Protein 2DC3 (pdb70)

Solvent-accessible surface area: 18473 Å² total; per-residue (Å²): 178,150,17,57,97,77,21,50,115,34,0,47,64,22,5,28,121,7,10,0,46,4,3,91,17,2,10,52,4,2,14,72,10,1,63,90,72,71,64,2,14,105,60,30,82,127,2,100,155,30,146,69,55,121,91,2,74,188,3,87,41,0,40,66,41,0,4,112,25,0,26,34,16,5,46,1,4,86,34,18,115,55,93,119,84,4,48,54,18,5,28,129,35,0,56,40,34,3,102,152,76,131,16,34,6,46,20,29,96,35,22,6,13,6,17,32,84,14,0,32,106,114,33,72,117,94,29,63,80,106,16,81,124,0,5,50,36,6,67,37,31,19,53,66,51,1,20,60,4,0,156,129,44,50,62,116,84,102,150,100,62,57,83,69,109,127,69,143,164,96,114,167,192,44,40,151,122,106,68,51,126,118,91,140,35,83,100,17,17,99,79,28,50,123,32,0,49,72,6,5,38,136,2,9,4,57,4,2,86,15,1,7,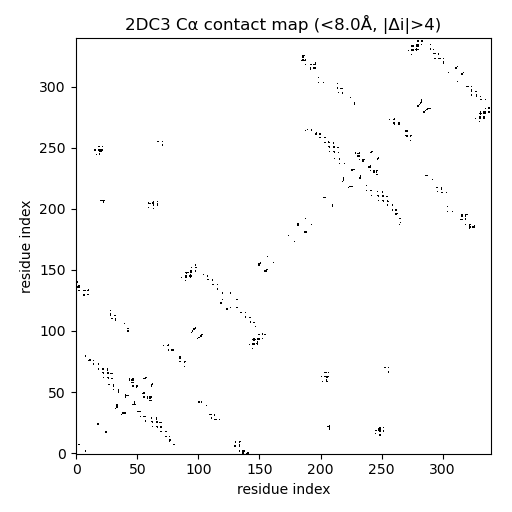51,0,1,24,74,10,2,76,90,71,72,60,3,13,102,54,32,70,116,0,108,127,22,138,66,55,117,85,3,71,189,6,47,40,0,32,64,41,0,5,109,22,0,24,30,20,6,40,0,2,79,34,20,110,55,65,117,85,4,38,60,19,4,29,132,31,0,65,38,35,2,91,157,73,122,15,82,23,67,28,27,103,38,23,5,12,7,10,35,85,7,0,42,104,85,12,85,118,83,32,76,94,123,15,93,109,0,3,38,7,7,70,35,9,12,60,34,43,0,42,56,3,4,169,122,45,66,129

Radius of gyration: 22.04 Å; Cα contacts (8 Å, |Δi|>4): 348; chains: 2; bounding box: 40×70×68 Å

Organism: Homo sapiens (NCBI:txid9606)

InterPro domains:
  IPR000971 Globin [PF00042] (44-160)
  IPR000971 Globin [PS01033] (18-167)
  IPR009050 Globin-like superfamily [SSF46458] (19-170)
  IPR012292 Globin/Protoglobin [G3DSA:1.10.490.10] (1-171)
  IPR013314 Globin, lamprey/hagfish type [PR01906] (26-39)
  IPR013314 Globin, lamprey/hagfish type [PR01906] (48-64)
  IPR013314 Globin, lamprey/hagfish type [PR01906] (72-87)
  IPR013314 Globin, lamprey/hagfish type [PR01906] (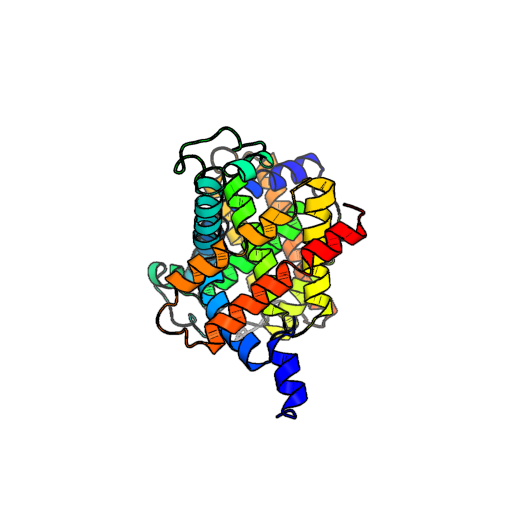88-106)
  IPR013314 Globin, lamprey/hagfish type [PR01906] (109-127)
  IPR013314 Globin, lamprey/hagfish type [PTHR46783] (1-190)

Foldseek 3Di:
DADDPVLLVLCLVLLVVCCVVQQVLLLVLQLVLCQVPLVQCVLPVQCNPDNDSVVSSVGPSSSVVSNVVSVLVNQLSVCSVPVVSNLVSLLVVLLCCCPVRVDDLVSLLSSLVSSLVSSCVVCVVPCDPSNSVSSVVVSVSSSVSSVVSNVVVPNDADVVGPPDDDDPDDDD/DDDPVVVVVQLVDLADDPVLLVLCLVLLVVLLVVQQVNLLVLQLVLCQVPLVQLVLQVQPNPDNDSVVLSPDPSSRVVSNVVSVLVNQLSVCSVPVVSNLVSLLVVLLCCVPVSVDDLVSLLSSLVSSLVSSCVVDVPSCPPSNNSSSVSVSVSSSVSNVVSNVVVPD

GO terms:
  GO:0070025 carbon monoxide binding (F, IDA)
  GO:0004784 superoxide dismutase activity (F, IDA)
  GO:0098809 nitrite reductase activity (F, IDA)
  GO:0005634 nucleus (C, IDA)
  GO:0005737 cytoplasm (C, IDA)
  GO:0019430 removal of superoxide radicals (P, IDA)
  GO:0046210 nitric oxide catabolic process (P, IDA)
  GO:0141118 nitric oxide dioxygenase activity, heme protein as donor (F, IDA)
  GO:0019825 oxygen binding (F, IDA)
  GO:0141118 nitric oxide dioxygenase activity, heme protein as donor (F, EXP)
  GO:0005829 cytosol (C, TAS)
  GO:0046209 nitric oxide metabolic process (P, TAS)
  GO:0005515 protein binding (F, IPI)
  GO:0005829 cytosol (C, IDA)
  GO:0016607 nuclear speck (C, IDA)

B-factor: mean 16.37, std 8.45, range [5.62, 68.35]

Structure (mmCIF, N/CA/C/O backbone):
data_2DC3
#
_entry.id   2DC3
#
_cell.length_a   78.53
_cell.length_b   52.76
_cell.length_c   83.44
_cell.angle_alpha   90.00
_cell.angle_beta   87.75
_cell.angle_gamma   90.00
#
_symmetry.space_group_name_H-M   'C 1 2 1'
#
loop_
_entity.id
_entity.type
_entity.pdbx_description
1 polymer Cytoglobin
2 non-polymer 'PROTOPORPHYRIN IX CONTAINING FE'
3 non-polymer 'ACETIC ACID'
4 water water
#
loop_
_atom_site.group_PDB
_atom_site.id
_atom_site.type_symbol
_atom_site.label_atom_id
_atom_site.label_alt_id
_atom_site.label_comp_id
_atom_site.label_asym_id
_atom_site.label_entity_id
_atom_site.label_seq_id
_atom_site.pdbx_PDB_ins_code
_atom_site.Cartn_x
_atom_site.Cartn_y
_atom_site.Cartn_z
_atom_site.occupancy
_atom_site.B_iso_or_equiv
_atom_site.auth_seq_id
_atom_site.auth_comp_id
_atom_site.auth_asym_id
_atom_site.auth_atom_id
_atom_site.pdbx_PDB_model_num
ATOM 1 N N . GLU A 1 20 ? 6.060 0.880 44.106 1.00 26.01 17 GLU A N 1
ATOM 2 C CA . GLU A 1 20 ? 5.964 2.168 44.867 1.00 23.18 17 GLU A CA 1
ATOM 3 C C . GLU A 1 20 ? 5.932 3.424 43.957 1.00 20.86 17 GLU A C 1
ATOM 4 O O . GLU A 1 20 ? 6.672 3.593 42.988 1.00 20.36 17 GLU A O 1
ATOM 10 N N . GLU A 1 21 ? 5.037 4.312 44.304 1.00 17.00 18 GLU A N 1
ATOM 11 C CA . GLU A 1 21 ? 4.738 5.469 43.488 1.00 16.94 18 GLU A CA 1
ATOM 12 C C . GLU A 1 21 ? 5.686 6.593 43.880 1.00 13.67 18 GLU A C 1
ATOM 13 O O . GLU A 1 21 ? 5.949 6.769 45.057 1.00 12.09 18 GLU A O 1
ATOM 19 N N . LEU A 1 22 ? 6.178 7.360 42.898 1.00 11.73 19 LEU A N 1
ATOM 20 C CA . LEU A 1 22 ? 6.994 8.552 43.164 1.00 12.10 19 LEU A CA 1
ATOM 21 C C . LEU A 1 22 ? 6.146 9.690 43.668 1.00 10.50 19 LEU A C 1
ATOM 22 O O . LEU A 1 22 ? 5.109 9.992 43.093 1.00 11.96 19 LEU A O 1
ATOM 27 N N . SER A 1 23 ? 6.592 10.356 44.733 1.00 10.44 20 SER A N 1
ATOM 28 C CA . SER A 1 23 ? 5.978 11.611 45.104 1.00 10.61 20 SER A CA 1
ATOM 29 C C . SER A 1 23 ? 6.358 12.715 44.111 1.00 10.51 20 SER A C 1
ATOM 30 O O . SER A 1 23 ? 7.221 12.524 43.280 1.00 10.26 20 SER A O 1
ATOM 33 N N . GLU A 1 24 ? 5.697 13.853 44.189 1.00 11.25 21 GLU A N 1
ATOM 34 C CA . GLU A 1 24 ? 6.026 14.945 43.289 1.00 12.04 21 GLU A CA 1
ATOM 35 C C . GLU A 1 24 ? 7.493 15.318 43.426 1.00 11.65 21 GLU A C 1
ATOM 36 O O . GLU A 1 24 ? 8.169 15.554 42.406 1.00 11.04 21 GLU A O 1
ATOM 42 N N . ALA A 1 25 ? 7.989 15.441 44.668 1.00 11.40 22 ALA A N 1
ATOM 43 C CA . ALA A 1 25 ? 9.409 15.823 44.906 1.00 11.73 22 ALA A CA 1
ATOM 44 C C . ALA A 1 25 ? 10.360 14.797 44.289 1.00 11.08 22 ALA A C 1
ATOM 45 O O . ALA A 1 25 ? 11.375 15.152 43.665 1.00 11.98 22 ALA A O 1
ATOM 47 N N . GLU A 1 26 ? 10.011 13.527 44.438 1.00 10.08 23 GLU A N 1
ATOM 48 C CA . GLU A 1 26 ? 10.807 12.433 43.830 1.00 10.31 23 GLU A CA 1
ATOM 49 C C . GLU A 1 26 ? 10.805 12.514 42.310 1.00 10.01 23 GLU A C 1
ATOM 50 O O . GLU A 1 26 ? 11.868 12.351 41.661 1.00 10.25 23 GLU A O 1
ATOM 56 N N . ARG A 1 27 ? 9.632 12.762 41.739 1.00 10.21 24 ARG A N 1
ATOM 57 C CA . ARG A 1 27 ? 9.508 12.893 40.297 1.00 11.24 24 ARG A CA 1
ATOM 58 C C . ARG A 1 27 ? 10.349 14.022 39.794 1.00 10.37 24 ARG A C 1
ATOM 59 O O . ARG A 1 27 ? 11.079 13.905 38.788 1.00 10.14 24 ARG A O 1
ATOM 67 N N . LYS A 1 28 ? 10.276 15.146 40.486 1.00 10.88 25 LYS A N 1
ATOM 68 C CA . LYS A 1 28 ? 10.996 16.336 39.980 1.00 12.05 25 LYS A CA 1
ATOM 69 C C . LYS A 1 28 ? 12.516 16.137 40.102 1.00 11.26 25 LYS A C 1
ATOM 70 O O . LYS A 1 28 ? 13.287 16.617 39.256 1.00 11.09 25 LYS A O 1
ATOM 76 N N . ALA A 1 29 ? 12.955 15.420 41.131 1.00 9.91 26 ALA A N 1
ATOM 77 C CA . ALA A 1 29 ? 14.381 15.108 41.299 1.00 10.87 26 ALA A CA 1
ATOM 78 C C . ALA A 1 29 ? 14.912 14.231 40.161 1.00 10.27 26 ALA A C 1
ATOM 79 O O . ALA A 1 29 ? 15.967 14.507 39.539 1.00 10.90 26 ALA A O 1
ATOM 81 N N . VAL A 1 30 ? 14.167 13.155 39.881 1.00 9.74 27 VAL A N 1
ATOM 82 C CA . VAL A 1 30 ? 14.490 12.299 38.777 1.00 9.74 27 VAL A CA 1
ATOM 83 C C . VAL A 1 30 ? 14.485 13.039 37.454 1.00 9.23 27 VAL A C 1
ATOM 84 O O . VAL A 1 30 ? 15.402 12.846 36.622 1.00 9.58 27 VAL A O 1
ATOM 88 N N . GLN A 1 31 ? 13.439 13.835 37.221 1.00 9.36 28 GLN A N 1
ATOM 89 C CA . GLN A 1 31 ? 13.343 14.577 35.974 1.00 9.78 28 GLN A CA 1
ATOM 90 C C . GLN A 1 31 ? 14.524 15.491 35.753 1.00 10.07 28 GLN A C 1
ATOM 91 O O . GLN A 1 31 ? 15.072 15.563 34.652 1.00 10.91 28 GLN A O 1
ATOM 97 N N . ALA A 1 32 ? 14.942 16.186 36.792 1.00 10.83 29 ALA A N 1
ATOM 98 C CA . ALA A 1 32 ? 16.093 17.089 36.671 1.00 10.88 29 ALA A CA 1
ATOM 99 C C . ALA A 1 32 ? 17.429 16.395 36.425 1.00 10.82 29 ALA A C 1
ATOM 100 O O . ALA A 1 32 ? 18.233 16.840 35.594 1.00 11.31 29 ALA A O 1
ATOM 102 N N A MET A 1 33 ? 17.652 15.312 37.172 0.50 10.82 30 MET A N 1
ATOM 103 N N B MET A 1 33 ? 17.673 15.295 37.125 0.50 10.16 30 MET A N 1
ATOM 104 C CA A MET A 1 33 ? 18.858 14.500 37.089 0.50 10.94 30 MET A CA 1
ATOM 105 C CA B MET A 1 33 ? 18.930 14.587 36.979 0.50 10.17 30 MET A CA 1
ATOM 106 C C A MET A 1 33 ? 18.916 13.845 35.708 0.50 9.92 30 MET A C 1
ATOM 107 C C B MET A 1 33 ? 18.936 13.837 35.658 0.50 9.58 30 MET A C 1
ATOM 108 O O A MET A 1 33 ? 19.940 13.893 35.030 0.50 10.12 30 MET A O 1
ATOM 109 O O B MET A 1 33 ? 19.953 13.802 34.966 0.50 10.01 30 MET A O 1
ATOM 118 N N . TRP A 1 34 ? 17.793 13.253 35.306 1.00 9.48 31 TRP A N 1
ATOM 119 C CA . TRP A 1 34 ? 17.678 12.617 34.009 1.00 9.07 31 TRP A CA 1
ATOM 120 C C . TRP A 1 34 ? 17.981 13.614 32.885 1.00 9.77 31 TRP A C 1
ATOM 121 O O . TRP A 1 34 ? 18.714 13.295 31.917 1.00 10.19 31 TRP A O 1
ATOM 132 N N . ALA A 1 35 ? 17.436 14.820 32.973 1.00 9.67 32 ALA A N 1
ATOM 133 C CA . ALA A 1 35 ? 17.686 15.806 31.906 1.00 10.87 32 ALA A CA 1
ATOM 134 C C . ALA A 1 35 ? 19.199 16.075 31.703 1.00 10.83 32 ALA A C 1
ATOM 135 O O . ALA A 1 35 ? 19.655 16.291 30.573 1.00 11.50 32 ALA A O 1
ATOM 137 N N . ARG A 1 36 ? 19.975 16.046 32.785 1.00 11.71 33 ARG A N 1
ATOM 138 C CA . ARG A 1 36 ? 21.411 16.234 32.704 1.00 12.68 33 ARG A CA 1
ATOM 139 C C . ARG A 1 36 ? 22.082 15.103 31.965 1.00 12.25 33 ARG A C 1
ATOM 140 O O . ARG A 1 36 ? 23.073 15.329 31.243 1.00 13.71 33 ARG A O 1
ATOM 148 N N . LEU A 1 37 ? 21.547 13.887 32.111 1.00 10.60 34 LEU A N 1
ATOM 149 C CA . LEU A 1 37 ? 22.064 12.699 31.394 1.00 10.97 34 LEU A CA 1
ATOM 150 C C . LEU A 1 37 ? 21.694 12.759 29.921 1.00 10.44 34 LEU A C 1
ATOM 151 O O . LEU A 1 37 ? 22.518 12.470 29.040 1.00 10.09 34 LEU A O 1
ATOM 156 N N . TYR A 1 38 ? 20.444 13.135 29.674 1.00 9.86 35 TYR A N 1
ATOM 157 C CA . TYR A 1 38 ? 19.940 13.181 28.329 1.00 9.49 35 TYR A CA 1
ATOM 158 C C . TYR A 1 38 ? 20.667 14.248 27.477 1.00 9.77 35 TYR A C 1
ATOM 159 O O . TYR A 1 38 ? 20.702 14.119 26.244 1.00 10.24 35 TYR A O 1
ATOM 168 N N . ALA A 1 39 ? 21.236 15.283 28.111 1.00 10.25 36 ALA A N 1
ATOM 169 C CA . ALA A 1 39 ? 22.025 16.285 27.394 1.00 10.76 36 ALA A CA 1
ATOM 170 C C . ALA A 1 39 ? 23.273 15.649 26.804 1.00 12.09 36 ALA A C 1
ATOM 171 O O . ALA A 1 39 ? 23.949 16.237 25.945 1.00 13.04 36 ALA A O 1
ATOM 173 N N . ASN A 1 40 ? 23.642 14.461 27.288 1.00 11.30 37 ASN A N 1
ATOM 174 C CA . ASN A 1 40 ? 24.688 13.684 26.657 1.00 11.48 37 ASN A CA 1
ATOM 175 C C . ASN A 1 40 ? 24.129 12.316 26.302 1.00 9.99 37 ASN A C 1
ATOM 176 O O . ASN A 1 40 ? 24.677 11.288 26.719 1.00 9.55 37 ASN A O 1
ATOM 181 N N . CYS A 1 41 ? 22.999 12.327 25.596 1.00 9.63 38 CYS A N 1
ATOM 182 C CA . CYS A 1 41 ? 22.147 11.157 25.442 1.00 9.86 38 CYS A CA 1
ATOM 183 C C . CYS A 1 41 ? 22.934 9.953 24.948 1.00 10.10 38 CYS A C 1
ATOM 184 O O . CYS A 1 41 ? 22.789 8.862 25.501 1.00 11.04 38 CYS A O 1
ATOM 187 N N . GLU A 1 42 ? 23.761 10.117 23.922 1.00 11.02 39 GLU A N 1
ATOM 188 C CA . GLU A 1 42 ? 24.492 8.956 23.393 1.00 12.02 39 GLU A CA 1
ATOM 189 C C . GLU A 1 42 ? 25.665 8.503 24.287 1.00 10.55 39 GLU A C 1
ATOM 190 O O . GLU A 1 42 ? 25.820 7.287 24.527 1.00 10.12 39 GLU A O 1
ATOM 196 N N . ASP A 1 43 ? 26.472 9.431 24.812 1.00 11.08 40 ASP A N 1
ATOM 197 C CA . ASP A 1 43 ? 27.600 9.022 25.643 1.00 11.39 40 ASP A CA 1
ATOM 198 C C . ASP A 1 43 ? 27.081 8.229 26.843 1.00 10.70 40 ASP A C 1
ATOM 199 O O . ASP A 1 43 ? 27.684 7.224 27.228 1.00 12.34 40 ASP A O 1
ATOM 204 N N . VAL A 1 44 ? 25.963 8.679 27.403 1.00 9.74 41 VAL A N 1
ATOM 205 C CA . VAL A 1 44 ? 25.366 8.016 28.588 1.00 8.94 41 VAL A CA 1
ATOM 206 C C . VAL A 1 44 ? 24.743 6.690 28.211 1.00 8.10 41 VAL A C 1
ATOM 207 O O . VAL A 1 44 ? 24.984 5.659 28.837 1.00 8.71 41 VAL A O 1
ATOM 211 N N . GLY A 1 45 ? 23.955 6.673 27.158 1.00 6.70 42 GLY A N 1
ATOM 212 C CA . GLY A 1 45 ? 23.342 5.397 26.729 1.00 6.91 42 GLY A CA 1
ATOM 213 C C . GLY A 1 45 ? 24.380 4.344 26.354 1.00 6.07 42 GLY A C 1
ATOM 214 O O . GLY A 1 45 ? 24.233 3.171 26.682 1.00 7.35 42 GLY A O 1
ATOM 215 N N . VAL A 1 46 ? 25.436 4.765 25.672 1.00 6.37 43 VAL A N 1
ATOM 216 C CA . VAL A 1 46 ? 26.501 3.847 25.299 1.00 7.65 43 VAL A CA 1
ATOM 217 C C . VAL A 1 46 ? 27.248 3.328 26.536 1.00 7.49 43 VAL A C 1
ATOM 218 O O . VAL A 1 46 ? 27.499 2.146 26.682 1.00 6.86 43 VAL A O 1
ATOM 222 N N . ALA A 1 47 ? 27.518 4.202 27.484 1.00 8.00 44 ALA A N 1
ATOM 223 C CA . ALA A 1 47 ? 28.182 3.782 28.722 1.00 9.11 44 ALA A CA 1
ATOM 224 C C . ALA A 1 47 ? 27.337 2.751 29.440 1.00 9.31 44 ALA A C 1
ATOM 225 O O . ALA A 1 47 ? 27.887 1.757 29.941 1.00 9.50 44 ALA A O 1
ATOM 227 N N . ILE A 1 48 ? 26.023 2.983 29.457 1.00 7.60 45 ILE A N 1
ATOM 228 C CA . ILE A 1 48 ? 25.114 2.053 30.105 1.00 8.06 45 ILE A CA 1
ATOM 229 C C . ILE A 1 48 ? 25.162 0.677 29.427 1.00 7.03 45 ILE A C 1
ATOM 230 O O . ILE A 1 48 ? 25.342 -0.358 30.083 1.00 6.39 45 ILE A O 1
ATOM 235 N N . LEU A 1 49 ? 24.971 0.679 28.130 1.00 7.12 46 LEU A N 1
ATOM 236 C CA . LEU A 1 49 ? 24.926 -0.570 27.396 1.00 6.43 46 LEU A CA 1
ATOM 237 C C . LEU A 1 49 ? 26.222 -1.328 27.424 1.00 6.22 46 LEU A C 1
ATOM 238 O O . LEU A 1 49 ? 26.209 -2.553 27.546 1.00 7.17 46 LEU A O 1
ATOM 243 N N . VAL A 1 50 ? 27.337 -0.639 27.217 1.00 7.14 47 VAL A N 1
ATOM 244 C CA . VAL A 1 50 ? 28.642 -1.302 27.284 1.00 8.03 47 VAL A CA 1
ATOM 245 C C . VAL A 1 50 ? 28.838 -1.964 28.654 1.00 7.93 47 VAL A C 1
ATOM 246 O O . VAL A 1 50 ? 29.239 -3.124 28.740 1.00 8.14 47 VAL A O 1
ATOM 250 N N . ARG A 1 51 ? 28.524 -1.257 29.733 1.00 7.92 48 ARG A N 1
ATOM 251 C CA . ARG A 1 51 ? 28.665 -1.843 31.065 1.00 9.20 48 ARG A CA 1
ATOM 252 C C . ARG A 1 51 ? 27.791 -3.097 31.223 1.00 8.27 48 ARG A C 1
ATOM 253 O O . ARG A 1 51 ? 28.207 -4.167 31.686 1.00 8.25 48 ARG A O 1
ATOM 261 N N . PHE A 1 52 ? 26.588 -2.994 30.706 1.00 7.26 49 PHE A N 1
ATOM 262 C CA . PHE A 1 52 ? 25.635 -4.093 30.749 1.00 7.20 49 PHE A CA 1
ATOM 263 C C . PHE A 1 52 ? 26.164 -5.319 29.974 1.00 7.17 49 PHE A C 1
ATOM 264 O O . PHE A 1 52 ? 26.202 -6.436 30.511 1.00 8.70 49 PHE A O 1
ATOM 272 N N . PHE A 1 53 ? 26.594 -5.113 28.749 1.00 6.91 50 PHE A N 1
ATOM 273 C CA . PHE A 1 53 ? 27.074 -6.235 27.912 1.00 7.50 50 PHE A CA 1
ATOM 274 C C . PHE A 1 53 ? 28.387 -6.814 28.411 1.00 8.34 50 PHE A C 1
ATOM 275 O O . PHE A 1 53 ? 28.605 -8.000 28.259 1.00 9.66 50 PHE A O 1
ATOM 283 N N . VAL A 1 54 ? 29.280 -5.980 28.934 1.00 8.13 51 VAL A N 1
ATOM 284 C CA . VAL A 1 54 ? 30.547 -6.483 29.452 1.00 9.19 51 VAL A CA 1
ATOM 285 C C . VAL A 1 54 ? 30.254 -7.391 30.639 1.00 9.94 51 VAL A C 1
ATOM 286 O O . VAL A 1 54 ? 30.856 -8.460 30.778 1.00 11.07 51 VAL A O 1
ATOM 290 N N . ASN A 1 55 ? 29.339 -6.957 31.497 1.00 9.00 52 ASN A N 1
ATOM 291 C CA . ASN A 1 55 ? 29.028 -7.726 32.701 1.00 10.15 52 ASN A CA 1
ATOM 292 C C . ASN A 1 55 ? 28.118 -8.954 32.463 1.00 9.69 52 ASN A C 1
ATOM 293 O O . ASN A 1 55 ? 28.224 -9.957 33.195 1.00 10.78 52 ASN A O 1
ATOM 298 N N . PHE A 1 56 ? 27.282 -8.881 31.425 1.00 9.61 53 PHE A N 1
ATOM 299 C CA . PHE A 1 56 ? 26.318 -9.904 31.063 1.00 9.09 53 PHE A CA 1
ATOM 300 C C . PHE A 1 56 ? 26.394 -10.182 29.565 1.00 8.46 53 PHE A C 1
ATOM 301 O O . PHE A 1 56 ? 25.516 -9.832 28.796 1.00 9.05 53 PHE A O 1
ATOM 309 N N . PRO A 1 57 ? 27.474 -10.836 29.145 1.00 9.03 54 PRO A N 1
ATOM 310 C CA . PRO A 1 57 ? 27.663 -11.108 27.732 1.00 9.02 54 PRO A CA 1
ATOM 311 C C . PRO A 1 57 ? 26.515 -11.871 27.108 1.00 8.23 54 PRO A C 1
ATOM 312 O O . PRO A 1 57 ? 26.272 -11.681 25.938 1.00 8.43 54 PRO A O 1
ATOM 316 N N . SER A 1 58 ? 25.781 -12.702 27.891 1.00 7.66 55 SER A N 1
ATOM 317 C CA . SER A 1 58 ? 24.629 -13.436 27.344 1.00 8.11 55 SER A CA 1
ATOM 318 C C . SER A 1 58 ? 23.573 -12.514 26.753 1.00 7.39 55 SER A C 1
ATOM 319 O O . SER A 1 58 ? 22.792 -12.923 25.884 1.00 7.94 55 SER A O 1
ATOM 322 N N . ALA A 1 59 ? 23.526 -11.274 27.235 1.00 7.02 56 ALA A N 1
ATOM 323 C CA . ALA A 1 59 ? 22.568 -10.308 26.736 1.00 7.02 56 ALA A CA 1
ATOM 324 C C . ALA A 1 59 ? 22.845 -9.904 25.260 1.00 7.06 56 ALA A C 1
ATOM 325 O O . ALA A 1 59 ? 21.944 -9.408 24.582 1.00 8.51 56 ALA A O 1
ATOM 327 N N . LYS A 1 60 ? 24.082 -10.131 24.781 1.00 7.08 57 LYS A N 1
ATOM 328 C CA . LYS A 1 60 ? 24.450 -9.785 23.407 1.00 7.69 57 LYS A CA 1
ATOM 329 C C . LYS A 1 60 ? 23.793 -10.692 22.389 1.00 7.53 57 LYS A C 1
ATOM 330 O O . LYS A 1 60 ? 23.817 -10.384 21.207 1.00 8.86 57 LYS A O 1
ATOM 336 N N . GLN A 1 61 ? 23.210 -11.819 22.836 1.00 7.31 58 GLN A N 1
ATOM 337 C CA . GLN A 1 61 ? 22.624 -12.833 21.945 1.00 7.35 58 GLN A CA 1
ATOM 338 C C . GLN A 1 61 ? 21.632 -12.255 20.969 1.00 7.20 58 GLN A C 1
ATOM 339 O O . GLN A 1 61 ? 21.465 -12.774 19.891 1.00 8.44 58 GLN A O 1
ATOM 345 N N . TYR A 1 62 ? 21.001 -11.156 21.343 1.00 7.58 59 TYR A N 1
ATOM 346 C CA . TYR A 1 62 ? 19.898 -10.537 20.595 1.00 6.89 59 TYR A CA 1
ATOM 347 C C . TYR A 1 62 ? 20.372 -9.631 19.492 1.00 8.49 59 TYR A C 1
ATOM 348 O O . TYR A 1 62 ? 19.559 -9.171 18.703 1.00 9.78 59 TYR A O 1
ATOM 357 N N . PHE A 1 63 ? 21.672 -9.327 19.478 1.00 8.82 60 PHE A N 1
ATOM 358 C CA . PHE A 1 63 ? 22.233 -8.303 18.610 1.00 8.45 60 PHE A CA 1
ATOM 359 C C . PHE A 1 63 ? 23.265 -8.915 17.666 1.00 9.14 60 PHE A C 1
ATOM 360 O O . PH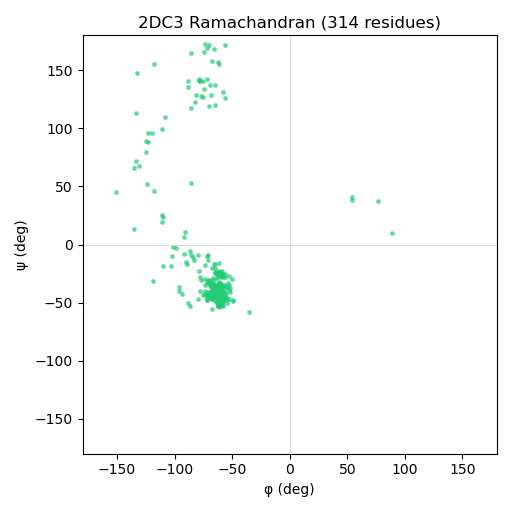E A 1 63 ? 24.435 -9.088 17.999 1.00 8.71 60 PHE A O 1
ATOM 368 N N . SER A 1 64 ? 22.784 -9.231 16.478 1.00 10.02 61 SER A N 1
ATOM 369 C CA . SER A 1 64 ? 23.551 -10.024 15.510 1.00 11.73 61 SER A CA 1
ATOM 370 C C . SER A 1 64 ? 24.862 -9.397 15.122 1.00 11.47 61 SER A C 1
ATOM 371 O O . SER A 1 64 ? 25.814 -10.121 14.705 1.00 13.26 61 SER A O 1
ATOM 374 N N . GLN A 1 65 ? 24.946 -8.072 15.209 1.00 10.74 62 GLN A N 1
ATOM 375 C CA . GLN A 1 65 ? 26.150 -7.377 14.728 1.00 11.47 62 GLN A CA 1
ATOM 376 C C . GLN A 1 65 ? 27.228 -7.157 15.788 1.00 10.88 62 GLN A C 1
ATOM 377 O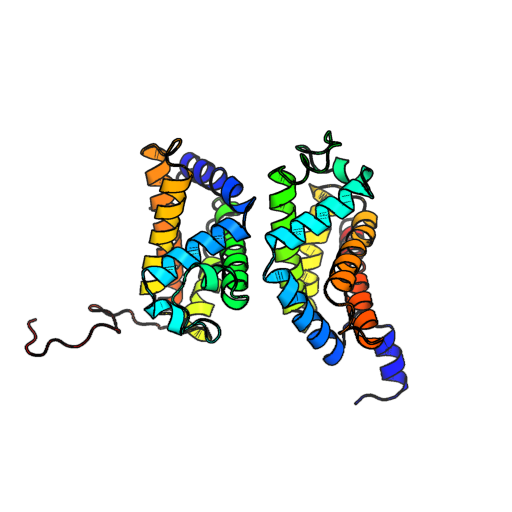 O . GLN A 1 65 ? 28.341 -6.740 15.439 1.00 11.25 62 GLN A O 1
ATOM 383 N N . PHE A 1 66 ? 26.949 -7.444 17.061 1.00 10.83 63 PHE A N 1
ATOM 384 C CA . PHE A 1 66 ? 27.995 -7.403 18.085 1.00 10.44 63 PHE A CA 1
ATOM 385 C C . PHE A 1 66 ? 28.037 -8.564 19.059 1.00 10.96 63 PHE A C 1
ATOM 386 O O . PHE A 1 66 ? 28.737 -8.504 20.054 1.00 11.46 63 PHE A O 1
ATOM 394 N N . LYS A 1 67 ? 27.319 -9.638 18.746 1.00 10.59 64 LYS A N 1
ATOM 395 C CA . LYS A 1 67 ? 27.228 -10.770 19.678 1.00 12.22 64 LYS A CA 1
ATOM 396 C C . LYS A 1 67 ? 28.559 -11.453 19.992 1.00 13.65 64 LYS A C 1
ATOM 397 O O . LYS A 1 67 ? 28.634 -12.208 20.982 1.00 14.74 64 LYS A O 1
ATOM 403 N N . HIS A 1 68 ? 29.598 -11.194 19.181 1.00 13.96 65 HIS A N 1
ATOM 404 C CA . HIS A 1 68 ? 30.909 -11.800 19.413 1.00 15.47 65 HIS A CA 1
ATOM 405 C C . HIS A 1 68 ? 31.916 -10.873 20.051 1.00 16.90 65 HIS A C 1
ATOM 406 O O . HIS A 1 68 ? 33.035 -11.305 20.398 1.00 17.90 65 HIS A O 1
ATOM 413 N N . MET A 1 69 ? 31.563 -9.602 20.124 1.00 15.82 66 MET A N 1
ATOM 414 C CA . MET A 1 69 ? 32.463 -8.578 20.721 1.00 17.89 66 MET A CA 1
ATOM 415 C C . MET A 1 69 ? 32.727 -8.781 22.196 1.00 19.02 66 MET A C 1
ATOM 416 O O . MET A 1 69 ? 31.812 -9.058 22.967 1.00 20.79 66 MET A O 1
ATOM 421 N N . GLU A 1 70 ? 33.980 -8.616 22.605 1.00 19.97 67 GLU A N 1
ATOM 422 C CA . GLU A 1 70 ? 34.338 -8.740 24.003 1.00 20.75 67 GLU A CA 1
ATOM 423 C C . GLU A 1 70 ? 34.925 -7.455 24.563 1.00 18.72 67 GLU A C 1
ATOM 424 O O . GLU A 1 70 ? 34.734 -7.136 25.733 1.00 17.84 67 GLU A O 1
ATOM 430 N N . ASP A 1 71 ? 35.616 -6.698 23.710 1.00 16.86 68 ASP A N 1
ATOM 431 C CA . ASP A 1 71 ? 36.340 -5.506 24.129 1.00 16.09 68 ASP A CA 1
ATOM 432 C C . ASP A 1 71 ? 35.359 -4.347 24.218 1.00 14.43 68 ASP A C 1
ATOM 433 O O . ASP A 1 71 ? 34.725 -4.043 23.230 1.00 14.23 68 ASP A O 1
ATOM 438 N N . PRO A 1 72 ? 35.251 -3.705 25.376 1.00 14.63 69 PRO A N 1
ATOM 439 C CA . PRO A 1 72 ? 34.414 -2.551 25.485 1.00 12.89 69 PRO A CA 1
ATOM 440 C C . PRO A 1 72 ? 34.744 -1.409 24.559 1.00 11.93 69 PRO A C 1
ATOM 441 O O . PRO A 1 72 ? 33.830 -0.690 24.138 1.00 11.55 69 PRO A O 1
ATOM 445 N N . LEU A 1 73 ? 36.011 -1.283 24.154 1.00 11.62 70 LEU A N 1
ATOM 446 C CA . LEU A 1 73 ? 36.371 -0.218 23.211 1.00 12.36 70 LEU A CA 1
ATOM 447 C C . LEU A 1 73 ? 35.711 -0.493 21.834 1.00 12.48 70 LEU A C 1
ATOM 448 O O . LEU A 1 73 ? 35.353 0.437 21.087 1.00 12.90 70 LEU A O 1
ATOM 453 N N . GLU A 1 74 ? 35.599 -1.768 21.493 1.00 12.33 71 GLU A N 1
ATOM 454 C CA . GLU A 1 74 ? 34.977 -2.125 20.239 1.00 12.50 71 GLU A CA 1
ATOM 455 C C . GLU A 1 74 ? 33.451 -1.945 20.316 1.00 11.91 71 GLU A C 1
ATOM 456 O O . GLU A 1 74 ? 32.807 -1.464 19.370 1.00 11.08 71 GLU A O 1
ATOM 462 N N . MET A 1 75 ? 32.889 -2.373 21.432 1.00 11.62 72 MET A N 1
ATOM 463 C CA . MET A 1 75 ? 31.440 -2.230 21.653 1.00 12.99 72 MET A CA 1
ATOM 464 C C . MET A 1 75 ? 30.974 -0.798 21.513 1.00 11.98 72 MET A C 1
ATOM 465 O O . MET A 1 75 ? 29.921 -0.540 20.930 1.00 10.66 72 MET A O 1
ATOM 470 N N . GLU A 1 76 ? 31.765 0.133 22.059 1.00 12.38 73 GLU A N 1
ATOM 471 C CA . GLU A 1 76 ? 31.433 1.568 22.046 1.00 14.71 73 GLU A CA 1
ATOM 472 C C . GLU A 1 76 ? 31.268 2.073 20.631 1.00 14.09 73 GLU A C 1
ATOM 473 O O . GLU A 1 76 ? 30.584 3.062 20.404 1.00 15.89 73 GLU A O 1
ATOM 479 N N . ARG A 1 77 ? 31.915 1.422 19.679 1.00 12.62 74 ARG A N 1
ATOM 480 C CA . ARG A 1 77 ? 31.906 1.885 18.281 1.00 13.47 74 ARG A CA 1
ATOM 481 C C . ARG A 1 77 ? 30.953 1.107 17.381 1.00 12.78 74 ARG A C 1
ATOM 482 O O . ARG A 1 77 ? 30.868 1.402 16.193 1.00 14.07 74 ARG A O 1
ATOM 490 N N . SER A 1 78 ? 30.271 0.093 17.925 1.00 11.76 75 SER A N 1
ATOM 491 C CA . SER A 1 78 ? 29.355 -0.737 17.160 1.00 10.58 75 SER A CA 1
ATOM 492 C C . SER A 1 78 ? 28.105 0.071 16.779 1.00 9.45 75 SER A C 1
ATOM 493 O O . SER A 1 78 ? 27.382 0.559 17.652 1.00 8.69 75 SER A O 1
ATOM 496 N N . PRO A 1 79 ? 27.830 0.235 15.478 1.00 9.50 76 PRO A N 1
ATOM 497 C CA . PRO A 1 79 ? 26.631 0.980 15.114 1.00 8.99 76 PRO A CA 1
ATOM 498 C C . PRO A 1 79 ? 25.324 0.427 15.683 1.00 8.37 76 PRO A C 1
ATOM 499 O O . PRO A 1 79 ? 24.472 1.197 16.120 1.00 8.59 76 PRO A O 1
ATOM 503 N N . GLN A 1 80 ? 25.180 -0.888 15.684 1.00 7.78 77 GLN A N 1
ATOM 504 C CA . GLN A 1 80 ? 23.967 -1.479 16.202 1.00 7.95 77 GLN A CA 1
ATOM 505 C C . GLN A 1 80 ? 23.817 -1.160 17.708 1.00 7.55 77 GLN A C 1
ATOM 506 O O . GLN A 1 80 ? 22.713 -0.863 18.178 1.00 8.50 77 GLN A O 1
ATOM 512 N N . LEU A 1 81 ? 24.917 -1.255 18.462 1.00 7.65 78 LEU A N 1
ATOM 513 C CA . LEU A 1 81 ? 24.872 -0.908 19.884 1.00 8.03 78 LEU A CA 1
ATOM 514 C C . LEU A 1 81 ? 24.500 0.536 20.074 1.00 8.15 78 LEU A C 1
ATOM 515 O O . LEU A 1 81 ? 23.670 0.871 20.906 1.00 7.61 78 LEU A O 1
ATOM 520 N N . ARG A 1 82 ? 25.153 1.388 19.324 1.00 8.52 79 ARG A N 1
ATOM 521 C CA . ARG A 1 82 ? 24.939 2.849 19.461 1.00 9.27 79 ARG A CA 1
ATOM 522 C C . ARG A 1 82 ? 23.495 3.245 19.106 1.00 8.05 79 ARG A C 1
ATOM 523 O O . ARG A 1 82 ? 22.884 4.077 19.754 1.00 7.83 79 ARG A O 1
ATOM 531 N N . LYS A 1 83 ? 22.923 2.623 18.067 1.00 7.96 80 LYS A N 1
ATOM 532 C CA . LYS A 1 83 ? 21.537 2.897 17.701 1.00 9.98 80 LYS A CA 1
ATOM 533 C C . LYS A 1 83 ? 20.616 2.504 18.853 1.00 8.06 80 LYS A C 1
ATOM 534 O O . LYS A 1 83 ? 19.719 3.243 19.211 1.00 7.43 80 LYS A O 1
ATOM 540 N N . HIS A 1 84 ? 20.858 1.341 19.462 1.00 7.30 81 HIS A N 1
ATOM 541 C CA . HIS A 1 84 ? 20.023 0.930 20.593 1.00 7.60 81 HIS A CA 1
ATOM 542 C C . HIS A 1 84 ? 20.217 1.880 21.734 1.00 6.70 81 HIS A C 1
ATOM 543 O O . HIS A 1 84 ? 19.249 2.196 22.438 1.00 6.98 81 HIS A O 1
ATOM 550 N N . ALA A 1 85 ? 21.449 2.337 21.945 1.00 6.70 82 ALA A N 1
ATOM 551 C CA . ALA A 1 85 ? 21.720 3.290 23.013 1.00 6.37 82 ALA A CA 1
ATOM 552 C C . ALA A 1 85 ? 20.873 4.563 22.825 1.00 6.57 82 ALA A C 1
ATOM 553 O O . ALA A 1 85 ? 20.184 5.038 23.754 1.00 6.93 82 ALA A O 1
ATOM 555 N N . CYS A 1 86 ? 20.896 5.106 21.609 1.00 6.44 83 CYS A N 1
ATOM 556 C CA . CYS A 1 86 ? 20.075 6.266 21.285 1.00 7.72 83 CYS A CA 1
ATOM 557 C C . CYS A 1 86 ? 18.567 5.985 21.475 1.00 6.58 83 CYS A C 1
ATOM 558 O O . CYS A 1 86 ? 17.845 6.803 22.079 1.00 7.37 83 CYS A O 1
ATOM 561 N N . ARG A 1 87 ? 18.080 4.833 20.995 1.00 6.71 84 ARG A N 1
ATOM 562 C CA . ARG A 1 87 ? 16.639 4.477 21.121 1.00 6.08 84 ARG A CA 1
ATOM 563 C C . ARG A 1 87 ? 16.222 4.290 22.581 1.00 6.39 84 ARG A C 1
ATOM 564 O O . ARG A 1 87 ? 15.168 4.721 22.998 1.00 6.62 84 ARG A O 1
ATOM 572 N N . VAL A 1 88 ? 17.080 3.626 23.364 1.00 7.39 85 VAL A N 1
ATOM 573 C CA . VAL A 1 88 ? 16.816 3.460 24.796 1.00 6.38 85 VAL A CA 1
ATOM 574 C C . VAL A 1 88 ? 16.679 4.809 25.470 1.00 7.24 85 VAL A C 1
ATOM 575 O O . VAL A 1 88 ? 15.739 5.061 26.235 1.00 6.85 85 VAL A O 1
ATOM 579 N N . MET A 1 89 ? 17.621 5.698 25.201 1.00 7.08 86 MET A N 1
ATOM 580 C CA . MET A 1 89 ? 17.595 7.036 25.833 1.00 7.05 86 MET A CA 1
ATOM 581 C C . MET A 1 89 ? 16.350 7.829 25.428 1.00 6.54 86 MET A C 1
ATOM 582 O O . MET A 1 89 ? 15.740 8.519 26.247 1.00 5.70 86 MET A O 1
ATOM 587 N N . GLY A 1 90 ? 15.962 7.726 24.156 1.00 6.19 87 GLY A N 1
ATOM 588 C CA . GLY A 1 90 ? 14.744 8.375 23.694 1.00 7.07 87 GLY A CA 1
ATOM 589 C C . GLY A 1 90 ? 13.500 7.871 24.375 1.00 6.38 87 GLY A C 1
ATOM 590 O O . GLY A 1 90 ? 12.663 8.653 24.775 1.00 6.90 87 GLY A O 1
ATOM 591 N N . ALA A 1 91 ? 13.370 6.545 24.448 1.00 6.74 88 ALA A N 1
ATOM 592 C CA . ALA A 1 91 ? 12.255 5.925 25.095 1.00 7.26 88 ALA A CA 1
ATOM 593 C C . ALA A 1 91 ? 12.172 6.257 26.578 1.00 6.17 88 ALA A C 1
ATOM 594 O O . ALA A 1 91 ? 11.122 6.669 27.078 1.00 7.57 88 ALA A O 1
ATOM 596 N N . LEU A 1 92 ? 13.271 6.131 27.283 1.00 6.70 89 LEU A N 1
ATOM 597 C CA . LEU A 1 92 ? 13.307 6.519 28.686 1.00 7.33 89 LEU A CA 1
ATOM 598 C C . LEU A 1 92 ? 13.025 8.012 28.867 1.00 7.08 89 LEU A C 1
ATOM 599 O O . LEU A 1 92 ? 12.397 8.444 29.858 1.00 7.89 89 LEU A O 1
ATOM 604 N N . ASN A 1 93 ? 13.491 8.825 27.925 1.00 6.69 90 ASN A N 1
ATOM 605 C CA . ASN A 1 93 ? 13.223 10.250 28.013 1.00 7.24 90 ASN A CA 1
ATOM 606 C C . ASN A 1 93 ? 11.712 10.536 27.975 1.00 7.76 90 ASN A C 1
ATOM 607 O O . ASN A 1 93 ? 11.186 11.334 28.752 1.00 7.36 90 ASN A O 1
ATOM 612 N N . THR A 1 94 ? 11.007 9.821 27.109 1.00 7.54 91 THR A N 1
ATOM 613 C CA . THR A 1 94 ? 9.547 9.940 26.990 1.00 7.84 91 THR A CA 1
ATOM 614 C C . THR A 1 94 ? 8.868 9.530 28.301 1.00 7.80 91 THR A C 1
ATOM 615 O O . THR A 1 94 ? 7.959 10.212 28.811 1.00 10.06 91 THR A O 1
ATOM 619 N N . VAL A 1 95 ? 9.391 8.475 28.915 1.00 6.91 92 VAL A N 1
ATOM 620 C CA . VAL A 1 95 ? 8.857 8.030 30.214 1.00 8.19 92 VAL A CA 1
ATOM 621 C C . VAL A 1 95 ? 9.053 9.121 31.264 1.00 8.59 92 VAL A C 1
ATOM 622 O O . VAL A 1 95 ? 8.105 9.539 31.924 1.00 8.29 92 VAL A O 1
ATOM 626 N N . VAL A 1 96 ? 10.280 9.591 31.392 1.00 8.54 93 VAL A N 1
ATOM 627 C CA . VAL A 1 96 ? 10.658 10.496 32.474 1.00 8.46 93 VAL A CA 1
ATOM 628 C C . VAL A 1 96 ? 9.945 11.819 32.331 1.00 9.43 93 VAL A C 1
ATOM 629 O O . VAL A 1 96 ? 9.401 12.352 33.294 1.00 9.99 93 VAL A O 1
ATOM 633 N N . GLU A 1 97 ? 9.889 12.338 31.107 1.00 9.17 94 GLU A N 1
ATOM 634 C CA . GLU A 1 97 ? 9.230 13.638 30.886 1.00 11.61 94 GLU A CA 1
ATOM 635 C C . GLU A 1 97 ? 7.742 13.551 31.179 1.00 10.97 94 GLU A C 1
ATOM 636 O O . GLU A 1 97 ? 7.120 14.581 31.424 1.00 13.29 94 GLU A O 1
ATOM 642 N N . ASN A 1 98 ? 7.180 12.347 31.164 1.00 10.38 95 ASN A N 1
ATOM 643 C CA . ASN A 1 98 ? 5.727 12.150 31.327 1.00 10.90 95 ASN A CA 1
ATOM 644 C C . ASN A 1 98 ? 5.346 11.484 32.632 1.00 10.78 95 ASN A C 1
ATOM 645 O O . ASN A 1 98 ? 4.240 10.996 32.785 1.00 10.30 95 ASN A O 1
ATOM 650 N N . LEU A 1 99 ? 6.235 11.510 33.599 1.00 10.61 96 LEU A N 1
ATOM 651 C CA . LEU A 1 99 ? 5.954 10.878 34.878 1.00 10.50 96 LEU A CA 1
ATOM 652 C C . LEU A 1 99 ? 4.768 11.455 35.607 1.00 11.08 96 LEU A C 1
ATOM 653 O O . LEU A 1 99 ? 4.204 10.804 36.465 1.00 11.69 96 LEU A O 1
ATOM 658 N N . HIS A 1 100 ? 4.419 12.686 35.301 1.00 11.98 97 HIS A N 1
ATOM 659 C CA . HIS A 1 100 ? 3.191 13.332 35.876 1.00 12.70 97 HIS A CA 1
ATOM 660 C C . HIS A 1 100 ? 1.884 12.740 35.299 1.00 13.73 97 HIS A C 1
ATOM 661 O O . HIS A 1 100 ? 0.776 13.088 35.756 1.00 12.80 97 HIS A O 1
ATOM 668 N N . ASP A 1 101 ? 2.015 11.894 34.251 1.00 13.99 98 ASP A N 1
ATOM 669 C CA . ASP A 1 101 ? 0.913 11.374 33.482 1.00 13.45 98 ASP A CA 1
ATOM 670 C C . ASP A 1 101 ? 0.981 9.858 33.479 1.00 12.30 98 ASP A C 1
ATOM 671 O O . ASP A 1 101 ? 1.533 9.263 32.556 1.00 10.97 98 ASP A O 1
ATOM 676 N N . PRO A 1 102 ? 0.526 9.232 34.559 1.00 12.40 99 PRO A N 1
ATOM 677 C CA . PRO A 1 102 ? 0.639 7.786 34.684 1.00 13.58 99 PRO A CA 1
ATOM 678 C C . PRO A 1 102 ? 0.105 7.002 33.517 1.00 13.65 99 PRO A C 1
ATOM 679 O O . PRO A 1 102 ? 0.711 5.959 33.124 1.00 13.52 99 PRO A O 1
ATOM 683 N N . ASP A 1 103 ? -0.996 7.477 32.931 1.00 13.58 100 ASP A N 1
ATOM 684 C CA . ASP A 1 103 ? -1.585 6.708 31.841 1.00 14.68 100 ASP A CA 1
ATOM 685 C C . ASP A 1 103 ? -0.637 6.718 30.635 1.00 13.85 100 ASP A C 1
ATOM 686 O O . ASP A 1 103 ? -0.523 5.722 29.940 1.00 15.13 100 ASP A O 1
ATOM 691 N N . LYS A 1 104 ? 0.077 7.818 30.420 1.00 14.88 101 LYS A N 1
ATOM 692 C CA . LYS A 1 104 ? 1.034 7.930 29.325 1.00 13.67 101 LYS A CA 1
ATOM 693 C C . LYS A 1 104 ? 2.280 7.055 29.589 1.00 12.50 101 LYS A C 1
ATOM 694 O O . LYS A 1 104 ? 2.824 6.368 28.686 1.00 12.70 101 LYS A O 1
ATOM 700 N N . VAL A 1 105 ? 2.741 7.082 30.814 1.00 10.77 102 VAL A N 1
ATOM 701 C CA . VAL A 1 105 ? 3.864 6.223 31.220 1.00 11.45 102 VAL A CA 1
ATOM 702 C C . VAL A 1 105 ? 3.496 4.754 30.907 1.00 11.62 102 VAL A C 1
ATOM 703 O O . VAL A 1 105 ? 4.313 4.000 30.349 1.00 9.40 102 VAL A O 1
ATOM 707 N N A SER A 1 106 ? 2.274 4.362 31.260 0.50 11.73 103 SER A N 1
ATOM 708 N N B SER A 1 106 ? 2.277 4.350 31.259 0.50 11.84 103 SER A N 1
ATOM 709 C CA A SER A 1 106 ? 1.877 2.979 31.087 0.50 12.57 103 SER A CA 1
ATOM 710 C CA B SER A 1 106 ? 1.879 2.967 31.038 0.50 12.56 103 SER A CA 1
ATOM 711 C C A SER A 1 106 ? 1.859 2.612 29.612 0.50 12.60 103 SER A C 1
ATOM 712 C C B SER A 1 106 ? 1.868 2.650 29.554 0.50 12.92 103 SER A C 1
ATOM 713 O O A SER A 1 106 ? 2.262 1.514 29.233 0.50 12.49 103 SER A O 1
ATOM 714 O O B SER A 1 106 ? 2.317 1.589 29.126 0.50 13.17 103 SER A O 1
ATOM 719 N N A SER A 1 107 ? 1.330 3.506 28.773 0.50 13.11 104 SER A N 1
ATOM 720 N N B SER A 1 107 ? 1.293 3.556 28.766 0.50 13.39 104 SER A N 1
ATOM 721 C CA A SER A 1 107 ? 1.227 3.210 27.347 0.50 13.52 104 SER A CA 1
ATOM 722 C CA B SER A 1 107 ? 1.194 3.356 27.329 0.50 13.58 104 SER A CA 1
ATOM 723 C C A SER A 1 107 ? 2.593 3.115 26.697 0.50 13.30 104 SER A C 1
ATOM 724 C C B SER A 1 107 ? 2.565 3.141 26.713 0.50 13.41 104 SER A C 1
ATOM 725 O O A SER A 1 107 ? 2.825 2.243 25.862 0.50 12.71 104 SER A O 1
ATOM 726 O O B SER A 1 107 ? 2.769 2.215 25.930 0.50 12.85 104 SER A O 1
ATOM 731 N N . VAL A 1 108 ? 3.511 3.992 27.100 1.00 12.59 105 VAL A N 1
ATOM 732 C CA . VAL A 1 108 ? 4.855 3.992 26.518 1.00 12.48 105 VAL A CA 1
ATOM 733 C C . VAL A 1 108 ? 5.593 2.690 26.860 1.00 11.83 105 VAL A C 1
ATOM 734 O O . VAL A 1 108 ? 6.105 2.029 25.959 1.00 11.47 105 VAL A O 1
ATOM 738 N N . LEU A 1 109 ? 5.592 2.313 28.154 1.00 10.95 106 LEU A N 1
ATOM 739 C CA . LEU A 1 109 ? 6.274 1.100 28.601 1.00 10.91 106 LEU A CA 1
ATOM 740 C C . LEU A 1 109 ? 5.569 -0.157 28.098 1.00 10.54 106 LEU A C 1
ATOM 741 O O . LEU A 1 109 ? 6.241 -1.180 27.842 1.00 10.29 106 LEU A O 1
ATOM 746 N N . ALA A 1 110 ? 4.242 -0.104 27.918 1.00 11.44 107 ALA A N 1
ATOM 747 C CA . ALA A 1 110 ? 3.541 -1.266 27.351 1.00 11.56 107 ALA A CA 1
ATOM 748 C C . ALA A 1 110 ? 4.032 -1.505 25.913 1.00 12.75 107 ALA A C 1
ATOM 749 O O . ALA A 1 110 ? 4.255 -2.650 25.548 1.00 13.28 107 ALA A O 1
ATOM 751 N N . LEU A 1 111 ? 4.184 -0.440 25.102 1.00 12.62 108 LEU A N 1
ATOM 752 C CA . LEU A 1 111 ? 4.680 -0.593 23.741 1.00 13.14 108 LEU A CA 1
ATOM 753 C C . LEU A 1 111 ? 6.093 -1.182 23.717 1.00 12.28 108 LEU A C 1
ATOM 754 O O . LEU A 1 111 ? 6.367 -2.116 22.982 1.00 11.80 108 LEU A O 1
ATOM 759 N N . VAL A 1 112 ? 6.974 -0.627 24.541 1.00 10.59 109 VAL A N 1
ATOM 760 C CA . VAL A 1 112 ? 8.337 -1.126 24.638 1.00 10.90 109 VAL A CA 1
ATOM 761 C C . VAL A 1 112 ? 8.314 -2.606 25.090 1.00 10.13 109 VAL A C 1
ATOM 762 O O . VAL A 1 112 ? 8.990 -3.470 24.514 1.00 10.02 109 VAL A O 1
ATOM 766 N N . GLY A 1 113 ? 7.538 -2.899 26.115 1.00 9.61 110 GLY A N 1
ATOM 767 C CA . GLY A 1 113 ? 7.490 -4.277 26.608 1.00 10.76 110 GLY A CA 1
ATOM 768 C C . GLY A 1 113 ? 6.979 -5.258 25.595 1.00 10.63 110 GLY A C 1
ATOM 769 O O . GLY A 1 113 ? 7.567 -6.288 25.389 1.00 9.44 110 GLY A O 1
ATOM 770 N N . LYS A 1 114 ? 5.872 -4.927 24.954 1.00 11.26 111 LYS A N 1
ATOM 771 C CA . LYS A 1 114 ? 5.286 -5.842 23.965 1.00 12.74 111 LYS A CA 1
ATOM 772 C C . LYS A 1 114 ? 6.235 -6.077 22.788 1.00 11.43 111 LYS A C 1
ATOM 773 O O . LYS A 1 114 ? 6.343 -7.204 22.302 1.00 11.31 111 LYS A O 1
ATOM 779 N N . ALA A 1 115 ? 6.954 -5.052 22.335 1.00 10.13 112 ALA A N 1
ATOM 780 C CA . ALA A 1 115 ? 7.903 -5.193 21.240 1.00 9.56 112 ALA A CA 1
ATOM 781 C C . ALA A 1 115 ? 9.035 -6.105 21.645 1.00 8.92 112 ALA A C 1
ATOM 782 O O . ALA A 1 115 ? 9.463 -6.966 20.883 1.00 9.18 112 ALA A O 1
ATOM 784 N N . HIS A 1 116 ? 9.514 -5.939 22.849 1.00 7.98 113 HIS A N 1
ATOM 785 C CA . HIS A 1 116 ? 10.623 -6.765 23.293 1.00 8.69 113 HIS A CA 1
ATOM 786 C C . HIS A 1 116 ? 10.208 -8.201 23.562 1.00 8.76 113 HIS A C 1
ATOM 787 O O . HIS A 1 116 ? 10.991 -9.111 23.296 1.00 10.07 113 HIS A O 1
ATOM 794 N N . ALA A 1 117 ? 8.982 -8.401 24.027 1.00 9.78 114 ALA A N 1
ATOM 795 C CA . ALA A 1 117 ? 8.441 -9.766 24.259 1.00 10.44 114 ALA A CA 1
ATOM 796 C C . ALA A 1 117 ? 8.217 -10.459 22.940 1.00 11.50 114 ALA A C 1
ATOM 797 O O . ALA A 1 117 ? 8.612 -11.651 22.736 1.00 13.17 114 ALA A O 1
ATOM 799 N N . LEU A 1 118 ? 7.604 -9.746 21.998 1.00 11.29 115 LEU A N 1
ATOM 800 C CA . LEU A 1 118 ? 7.118 -10.431 20.789 1.00 12.77 115 LEU A CA 1
ATOM 801 C C . LEU A 1 118 ? 8.042 -10.379 19.595 1.00 13.69 115 LEU A C 1
ATOM 802 O O . LEU A 1 118 ? 8.111 -11.369 18.822 1.00 16.84 115 LEU A O 1
ATOM 807 N N . LYS A 1 119 ? 8.681 -9.246 19.366 1.00 14.10 116 LYS A N 1
ATOM 808 C CA . LYS A 1 119 ? 9.581 -9.093 18.229 1.00 14.96 116 LYS A CA 1
ATOM 809 C C . LYS A 1 119 ? 10.939 -9.563 18.599 1.00 12.55 116 LYS A C 1
ATOM 810 O O . LYS A 1 119 ? 11.539 -10.363 17.896 1.00 13.81 116 LYS A O 1
ATOM 816 N N . HIS A 1 120 ? 11.483 -9.048 19.698 1.00 11.72 117 HIS A N 1
ATOM 817 C CA . HIS A 1 120 ? 12.858 -9.372 20.033 1.00 10.76 117 HIS A CA 1
ATOM 818 C C . HIS A 1 120 ? 13.033 -10.608 20.918 1.00 10.60 117 HIS A C 1
ATOM 819 O O . HIS A 1 120 ? 14.162 -11.132 21.030 1.00 10.51 117 HIS A O 1
ATOM 826 N N . LYS A 1 121 ? 11.946 -11.058 21.535 1.00 10.19 118 LYS A N 1
ATOM 827 C CA . LYS A 1 121 ? 11.934 -12.206 22.413 1.00 11.70 118 LYS A CA 1
ATOM 828 C C . LYS A 1 121 ? 12.968 -12.128 23.559 1.00 9.75 118 LYS A C 1
ATOM 829 O O . LYS A 1 121 ? 13.562 -13.137 23.972 1.00 10.87 118 LYS A O 1
ATOM 835 N N . VAL A 1 122 ? 13.161 -10.930 24.122 1.00 8.52 119 VAL A N 1
ATOM 836 C CA . VAL A 1 122 ? 14.133 -10.720 25.202 1.00 9.08 119 VAL A CA 1
ATOM 837 C C . VAL A 1 122 ? 13.641 -11.263 26.538 1.00 8.13 119 VAL A C 1
ATOM 838 O O . VAL A 1 122 ? 12.507 -10.965 26.992 1.00 9.20 119 VAL A O 1
ATOM 842 N N . GLU A 1 123 ? 14.463 -12.102 27.156 1.00 8.72 120 GLU A N 1
ATOM 843 C CA . GLU A 1 123 ? 14.145 -12.598 28.509 1.00 9.16 120 GLU A CA 1
ATOM 844 C C . GLU A 1 123 ? 13.977 -11.439 29.472 1.00 9.22 120 GLU A C 1
ATOM 845 O O . GLU A 1 123 ? 14.867 -10.615 29.582 1.00 9.48 120 GLU A O 1
ATOM 851 N N . PRO A 1 124 ? 12.892 -11.430 30.258 1.00 9.10 121 PRO A N 1
ATOM 852 C CA . PRO A 1 124 ? 12.764 -10.321 31.220 1.00 9.95 121 PRO A CA 1
ATOM 853 C C . PRO A 1 124 ? 13.876 -10.101 32.202 1.00 9.76 121 PRO A C 1
ATOM 854 O O . PRO A 1 124 ? 14.067 -8.983 32.684 1.00 10.86 121 PRO A O 1
ATOM 858 N N . VAL A 1 125 ? 14.628 -11.139 32.516 1.00 10.21 122 VAL A N 1
ATOM 859 C CA . VAL A 1 125 ? 15.784 -10.996 33.390 1.00 10.17 122 VAL A CA 1
ATOM 860 C C . VAL A 1 125 ? 16.689 -9.891 32.875 1.00 9.09 122 VAL A C 1
ATOM 861 O O . VAL A 1 125 ? 17.278 -9.159 33.644 1.00 10.11 122 VAL A O 1
ATOM 865 N N . TYR A 1 126 ? 16.781 -9.729 31.557 1.00 7.98 123 TYR A N 1
ATOM 866 C CA . TYR A 1 126 ? 17.685 -8.695 31.020 1.00 8.96 123 TYR A CA 1
ATOM 867 C C . TYR A 1 126 ? 17.183 -7.262 31.276 1.00 8.88 123 TYR A C 1
ATOM 868 O O . TYR A 1 126 ? 17.976 -6.347 31.431 1.00 9.94 123 TYR A O 1
ATOM 877 N N . PHE A 1 127 ? 15.855 -7.074 31.339 1.00 9.31 124 PHE A N 1
ATOM 878 C CA . PHE A 1 127 ? 15.278 -5.816 31.783 1.00 9.38 124 PHE A CA 1
ATOM 879 C C . PHE A 1 127 ? 15.587 -5.543 33.258 1.00 9.37 124 PHE A C 1
ATOM 880 O O . PHE A 1 127 ? 15.892 -4.407 33.619 1.00 9.75 124 PHE A O 1
ATOM 888 N N . LYS A 1 128 ? 15.472 -6.562 34.096 1.00 9.97 125 LYS A N 1
ATOM 889 C CA . LYS A 1 128 ? 15.790 -6.407 35.507 1.00 9.48 125 LYS A CA 1
ATOM 890 C C . LYS A 1 128 ? 17.232 -5.958 35.642 1.00 9.72 125 LYS A C 1
ATOM 891 O O . LYS A 1 128 ? 17.551 -4.983 36.316 1.00 10.09 125 LYS A O 1
ATOM 897 N N . ILE A 1 129 ? 18.105 -6.669 34.952 1.00 10.00 126 ILE A N 1
ATOM 898 C CA . ILE A 1 129 ? 19.489 -6.384 35.059 1.00 10.04 126 ILE A CA 1
ATOM 899 C C . ILE A 1 129 ? 19.842 -5.021 34.468 1.00 8.76 126 ILE A C 1
ATOM 900 O O . ILE A 1 129 ? 20.587 -4.254 35.075 1.00 9.44 126 ILE A O 1
ATOM 905 N N . LEU A 1 130 ? 19.359 -4.708 33.268 1.00 9.23 127 LEU A N 1
ATOM 906 C CA . LEU A 1 130 ? 19.690 -3.438 32.654 1.00 8.96 127 LEU A CA 1
ATOM 907 C C . LEU A 1 130 ? 19.212 -2.269 33.504 1.00 9.18 127 LEU A C 1
ATOM 908 O O . LEU A 1 130 ? 19.923 -1.292 33.662 1.00 8.83 127 LEU A O 1
ATOM 913 N N . SER A 1 131 ? 18.031 -2.401 34.078 1.00 8.78 128 SER A N 1
ATOM 914 C CA . SER A 1 131 ? 17.494 -1.332 34.937 1.00 9.71 128 SER A CA 1
ATOM 915 C C . SER A 1 131 ? 18.408 -1.130 36.144 1.00 9.22 128 SER A C 1
ATOM 916 O O . SER A 1 131 ? 18.602 -0.016 36.581 1.00 9.97 128 SER A O 1
ATOM 919 N N . GLY A 1 132 ? 18.978 -2.213 36.652 1.00 9.07 129 GLY A N 1
ATOM 920 C CA . GLY A 1 132 ? 19.987 -2.133 37.741 1.00 9.15 129 GLY A CA 1
ATOM 921 C C . GLY A 1 132 ? 21.255 -1.387 37.316 1.00 10.20 129 GLY A C 1
ATOM 922 O O . GLY A 1 132 ? 21.805 -0.586 38.081 1.00 10.38 129 GLY A O 1
ATOM 923 N N . VAL A 1 133 ? 21.704 -1.655 36.089 1.00 9.12 130 VAL A N 1
ATOM 924 C CA . VAL A 1 133 ? 22.901 -1.008 35.556 1.00 8.83 130 VAL A CA 1
ATOM 925 C C . VAL A 1 133 ? 22.672 0.477 35.416 1.00 8.34 130 VAL A C 1
ATOM 926 O O . VAL A 1 133 ? 23.536 1.312 35.771 1.00 10.02 130 VAL A O 1
ATOM 930 N N . ILE A 1 134 ? 21.477 0.854 34.975 1.00 9.10 131 ILE A N 1
ATOM 931 C CA . ILE A 1 134 ? 21.149 2.242 34.808 1.00 9.71 131 ILE A CA 1
ATOM 932 C C . ILE A 1 134 ? 21.262 2.932 36.166 1.00 9.81 131 ILE A C 1
ATOM 933 O O . ILE A 1 134 ? 21.872 3.971 36.314 1.00 9.66 131 ILE A O 1
ATOM 938 N N . LEU A 1 135 ? 20.711 2.294 37.182 1.00 10.90 132 LEU A N 1
ATOM 939 C CA . LEU A 1 135 ? 20.772 2.869 38.532 1.00 11.81 132 LEU A CA 1
ATOM 940 C C . LEU A 1 135 ? 22.192 2.996 39.038 1.00 11.96 132 LEU A C 1
ATOM 941 O O . LEU A 1 135 ? 22.508 3.960 39.765 1.00 13.72 132 LEU A O 1
ATOM 946 N N . GLU A 1 136 ? 23.048 2.033 38.712 1.00 11.92 133 GLU A N 1
ATOM 947 C CA . GLU A 1 136 ? 24.456 2.065 39.132 1.00 13.01 133 GLU A CA 1
ATOM 948 C C . GLU A 1 136 ? 25.147 3.235 38.473 1.00 13.17 133 GLU A C 1
ATOM 949 O O . GLU A 1 136 ? 25.891 3.971 39.116 1.00 13.94 133 GLU A O 1
ATOM 955 N N . VAL A 1 137 ? 24.873 3.417 37.184 1.00 12.60 134 VAL A N 1
ATOM 956 C CA . VAL A 1 137 ? 25.482 4.517 36.432 1.00 13.02 134 VAL A CA 1
ATOM 957 C C . VAL A 1 137 ? 25.043 5.887 36.968 1.00 14.07 134 VAL A C 1
ATOM 958 O O . VAL A 1 137 ? 25.890 6.811 37.168 1.00 14.37 134 VAL A O 1
ATOM 962 N N . VAL A 1 138 ? 23.752 6.013 37.247 1.00 13.34 135 VAL A N 1
ATOM 963 C CA . VAL A 1 138 ? 23.249 7.247 37.844 1.00 15.17 135 VAL A CA 1
ATOM 964 C C . VAL A 1 138 ? 23.909 7.523 39.195 1.00 15.69 135 VAL A C 1
ATOM 965 O O . VAL A 1 138 ? 24.318 8.641 39.450 1.00 17.74 135 VAL A O 1
ATOM 969 N N . ALA A 1 139 ? 23.971 6.514 40.067 1.00 16.33 136 ALA A N 1
ATOM 970 C CA . ALA A 1 139 ? 24.530 6.663 41.422 1.00 17.28 136 ALA A CA 1
ATOM 971 C C . ALA A 1 139 ? 25.979 7.064 41.393 1.00 18.71 136 ALA A C 1
ATOM 972 O O . ALA A 1 139 ? 26.451 7.715 42.329 1.00 19.27 136 ALA A O 1
ATOM 974 N N . GLU A 1 140 ? 26.695 6.602 40.377 1.00 18.57 137 GLU A N 1
ATOM 975 C CA . GLU A 1 140 ? 28.106 6.928 40.175 1.00 20.08 137 GLU A CA 1
ATOM 976 C C . GLU A 1 140 ? 28.305 8.312 39.551 1.00 20.04 137 GLU A C 1
ATOM 977 O O . GLU A 1 140 ? 29.110 9.118 40.093 1.00 20.62 137 GLU A O 1
ATOM 983 N N . GLU A 1 141 ? 27.550 8.624 38.496 1.00 18.49 138 GLU A N 1
ATOM 984 C CA . GLU A 1 141 ? 27.567 9.919 37.844 1.00 19.15 138 GLU A CA 1
ATOM 985 C C . GLU A 1 141 ? 27.192 11.061 38.775 1.00 16.92 138 GLU A C 1
ATOM 986 O O . GLU A 1 141 ? 27.781 12.146 38.689 1.00 18.38 138 GLU A O 1
ATOM 992 N N . PHE A 1 142 ? 26.255 10.812 39.665 1.00 14.67 139 PHE A N 1
ATOM 993 C CA . PHE A 1 142 ? 25.763 11.829 40.583 1.00 16.37 139 PHE A CA 1
ATOM 994 C C . PHE A 1 142 ? 26.184 11.546 42.038 1.00 16.73 139 PHE A C 1
ATOM 995 O O . PHE A 1 142 ? 25.535 12.045 42.943 1.00 14.72 139 PHE A O 1
ATOM 1003 N N . ALA A 1 143 ? 27.283 10.818 42.246 1.00 17.96 140 ALA A N 1
ATOM 1004 C CA . ALA A 1 143 ? 27.678 10.385 43.600 1.00 20.32 140 ALA A CA 1
ATOM 1005 C C . ALA A 1 143 ? 27.775 11.566 44.613 1.00 21.46 140 ALA A C 1
ATOM 1006 O O . ALA A 1 143 ? 27.437 11.401 45.799 1.00 24.27 140 ALA A O 1
ATOM 1008 N N A SER A 1 144 ? 28.202 12.739 44.138 0.50 21.06 141 SER A N 1
ATOM 1009 N N B SER A 1 144 ? 28.205 12.740 44.151 0.50 21.29 141 SER A N 1
ATOM 1010 C CA A SER A 1 144 ? 28.289 13.944 44.988 0.50 20.67 141 SER A CA 1
ATOM 1011 C CA B SER A 1 144 ? 28.309 13.904 45.043 0.50 20.89 141 SER A CA 1
ATOM 1012 C C A SER A 1 144 ? 26.944 14.538 45.369 0.50 20.17 141 SER A C 1
ATOM 1013 C C B SER A 1 144 ? 26.954 14.547 45.363 0.50 20.40 141 SER A C 1
ATOM 1014 O O A SER A 1 144 ? 26.860 15.374 46.282 0.50 19.44 141 SER A O 1
ATOM 1015 O O B SER A 1 144 ? 26.871 15.412 46.246 0.50 19.75 141 SER A O 1
ATOM 1020 N N . ASP A 1 145 ? 25.901 14.116 44.652 1.00 19.23 142 ASP A N 1
ATOM 1021 C CA . ASP A 1 145 ? 24.551 14.693 44.749 1.00 19.06 142 ASP A CA 1
ATOM 1022 C C . ASP A 1 145 ? 23.513 13.595 44.907 1.00 16.54 142 ASP A C 1
ATOM 1023 O O . ASP A 1 145 ? 22.423 13.681 44.343 1.00 17.67 142 ASP A O 1
ATOM 1028 N N . PHE A 1 146 ? 23.839 12.577 45.687 1.00 13.08 143 PHE A N 1
ATOM 1029 C CA . PHE A 1 146 ? 22.984 11.394 45.754 1.00 12.80 143 PHE A CA 1
ATOM 1030 C C . PHE A 1 146 ? 22.683 10.981 47.190 1.00 11.91 143 PHE A C 1
ATOM 1031 O O . PHE A 1 146 ? 23.011 9.885 47.607 1.00 9.98 143 PHE A O 1
ATOM 1039 N N . PRO A 1 147 ? 21.921 11.825 47.916 1.00 10.60 144 PRO A N 1
ATOM 1040 C CA . PRO A 1 147 ? 21.493 11.473 49.289 1.00 10.26 144 PRO A CA 1
ATOM 1041 C C . PRO A 1 147 ? 20.401 10.420 49.275 1.00 9.75 144 PRO A C 1
ATOM 1042 O O . PRO A 1 147 ? 19.890 10.061 48.187 1.00 9.19 144 PRO A O 1
ATOM 1046 N N . PRO A 1 148 ? 20.042 9.906 50.439 1.00 10.32 145 PRO A N 1
ATOM 1047 C CA . PRO A 1 148 ? 19.029 8.866 50.507 1.00 10.28 145 PRO A CA 1
ATOM 1048 C C . PRO A 1 148 ? 17.728 9.209 49.798 1.00 10.03 145 PRO A C 1
ATOM 1049 O O . PRO A 1 148 ? 17.142 8.339 49.187 1.00 11.53 145 PRO A O 1
ATOM 1053 N N . GLU A 1 149 ? 17.257 10.450 49.885 1.00 9.72 146 GLU A N 1
ATOM 1054 C CA . GLU A 1 149 ? 16.011 10.857 49.219 1.00 10.76 146 GLU A CA 1
ATOM 1055 C C . GLU A 1 149 ? 16.088 10.614 47.705 1.00 10.55 146 GLU A C 1
ATOM 1056 O O . GLU A 1 149 ? 15.124 10.194 47.077 1.00 9.88 146 GLU A O 1
ATOM 1062 N N . THR A 1 150 ? 17.248 10.925 47.144 1.00 9.31 147 THR A N 1
ATOM 1063 C CA . THR A 1 150 ? 17.470 10.864 45.706 1.00 10.77 147 THR A CA 1
ATOM 1064 C C . THR A 1 150 ? 17.676 9.417 45.291 1.00 9.72 147 THR A C 1
ATOM 1065 O O . THR A 1 150 ? 17.150 8.960 44.270 1.00 9.31 147 THR A O 1
ATOM 1069 N N . GLN A 1 151 ? 18.408 8.663 46.097 1.00 10.12 148 GLN A N 1
ATOM 1070 C CA . GLN A 1 151 ? 18.551 7.227 45.898 1.00 11.91 148 GLN A CA 1
ATOM 1071 C C . GLN A 1 151 ? 17.195 6.526 45.830 1.00 10.23 148 GLN A C 1
ATOM 1072 O O . GLN A 1 151 ? 16.938 5.685 44.939 1.00 10.63 148 GLN A O 1
ATOM 1078 N N . ARG A 1 152 ? 16.306 6.864 46.751 1.00 10.82 149 ARG A N 1
ATOM 1079 C CA . ARG A 1 152 ? 14.989 6.253 46.810 1.00 11.77 149 ARG A CA 1
ATOM 1080 C C . ARG A 1 152 ? 14.153 6.603 45.590 1.00 9.98 149 ARG A C 1
ATOM 1081 O O . ARG A 1 152 ? 13.435 5.747 45.060 1.00 10.81 149 ARG A O 1
ATOM 1089 N N . ALA A 1 153 ? 14.251 7.849 45.124 1.00 10.07 150 ALA A N 1
ATOM 1090 C CA . ALA A 1 153 ? 13.497 8.288 43.961 1.00 9.35 150 ALA A CA 1
ATOM 1091 C C . ALA A 1 153 ? 13.915 7.425 42.754 1.00 8.87 150 ALA A C 1
ATOM 1092 O O . ALA A 1 153 ? 13.084 6.932 42.011 1.00 8.35 150 ALA A O 1
ATOM 1094 N N . TRP A 1 154 ? 15.219 7.253 42.580 1.00 8.45 151 TRP A N 1
ATOM 1095 C CA . TRP A 1 154 ? 15.705 6.500 41.420 1.00 9.38 151 TRP A CA 1
ATOM 1096 C C . TRP A 1 154 ? 15.355 5.020 41.563 1.00 9.59 151 TRP A C 1
ATOM 1097 O O . TRP A 1 154 ? 15.045 4.331 40.567 1.00 9.34 151 TRP A O 1
ATOM 1108 N N . ALA A 1 155 ? 15.356 4.524 42.787 1.00 9.57 152 ALA A N 1
ATOM 1109 C CA . ALA A 1 155 ? 15.002 3.116 43.010 1.00 10.38 152 ALA A CA 1
ATOM 1110 C C . ALA A 1 155 ? 13.551 2.875 42.609 1.00 10.06 152 ALA A C 1
ATOM 1111 O O . ALA A 1 155 ? 13.217 1.828 42.060 1.00 10.61 152 ALA A O 1
ATOM 1113 N N . LYS A 1 156 ? 12.687 3.822 42.952 1.00 9.38 153 LYS A N 1
ATOM 1114 C CA . LYS A 1 156 ? 11.293 3.748 42.577 1.00 9.93 153 LYS A CA 1
ATOM 1115 C C . LYS A 1 156 ? 11.143 3.789 41.060 1.00 9.36 153 LYS A C 1
ATOM 1116 O O . LYS A 1 156 ? 10.309 3.064 40.503 1.00 10.31 153 LYS A O 1
ATOM 1122 N N . LEU A 1 157 ? 11.915 4.627 40.386 1.00 9.50 154 LEU A N 1
ATOM 1123 C CA . LEU A 1 157 ? 11.841 4.713 38.936 1.00 10.99 154 LEU A CA 1
ATOM 1124 C C . LEU A 1 157 ? 12.260 3.379 38.329 1.00 11.02 154 LEU A C 1
ATOM 1125 O O . LEU A 1 157 ? 11.601 2.872 37.406 1.00 10.26 154 LEU A O 1
ATOM 1130 N N . ARG A 1 158 ? 13.329 2.780 38.853 1.00 10.61 155 ARG A N 1
ATOM 1131 C CA . ARG A 1 158 ? 13.736 1.435 38.396 1.00 11.91 155 ARG A CA 1
ATOM 1132 C C . ARG A 1 158 ? 12.590 0.417 38.513 1.00 10.84 155 ARG A C 1
ATOM 1133 O O . ARG A 1 158 ? 12.279 -0.327 37.557 1.00 10.95 155 ARG A O 1
ATOM 1141 N N . GLY A 1 159 ? 11.940 0.404 39.681 1.00 10.33 156 GLY A N 1
ATOM 1142 C CA . GLY A 1 159 ? 10.831 -0.479 39.949 1.00 11.87 156 GLY A CA 1
ATOM 1143 C C . GLY A 1 159 ? 9.688 -0.263 38.992 1.00 12.47 156 GLY A C 1
ATOM 1144 O O . GLY A 1 159 ? 9.122 -1.235 38.467 1.00 13.33 156 GLY A O 1
ATOM 1145 N N . LEU A 1 160 ? 9.394 1.007 38.705 1.00 12.08 157 LEU A N 1
ATOM 1146 C CA . LEU A 1 160 ? 8.325 1.390 37.801 1.00 12.73 157 LEU A CA 1
ATOM 1147 C C . LEU A 1 160 ? 8.579 0.836 36.398 1.00 12.51 157 LEU A C 1
ATOM 1148 O O . LEU A 1 160 ? 7.691 0.203 35.758 1.00 13.50 157 LEU A O 1
ATOM 1153 N N . ILE A 1 161 ? 9.792 1.048 35.917 1.00 11.96 158 ILE A N 1
ATOM 1154 C CA . ILE A 1 161 ? 10.159 0.586 34.575 1.00 12.68 158 ILE A CA 1
ATOM 1155 C C . ILE A 1 161 ? 9.992 -0.943 34.470 1.00 11.93 158 ILE A C 1
ATOM 1156 O O . ILE A 1 161 ? 9.303 -1.457 33.584 1.00 11.29 158 ILE A O 1
ATOM 1161 N N . TYR A 1 162 ? 10.565 -1.664 35.421 1.00 11.60 159 TYR A N 1
ATOM 1162 C CA . TYR A 1 162 ? 10.531 -3.139 35.366 1.00 12.76 159 TYR A CA 1
ATOM 1163 C C . TYR A 1 162 ? 9.120 -3.661 35.541 1.00 12.20 159 TYR A C 1
ATOM 1164 O O . TYR A 1 162 ? 8.693 -4.587 34.792 1.00 12.61 159 TYR A O 1
ATOM 1173 N N . SER A 1 163 ? 8.379 -3.098 36.511 1.00 11.79 160 SER A N 1
ATOM 1174 C CA . SER A 1 163 ? 6.986 -3.486 36.746 1.00 13.54 160 SER A CA 1
ATOM 1175 C C . SER A 1 163 ? 6.162 -3.358 35.483 1.00 12.41 160 SER A C 1
ATOM 1176 O O . SER A 1 163 ? 5.391 -4.279 35.099 1.00 12.58 160 SER A O 1
ATOM 1179 N N . HIS A 1 164 ? 6.243 -2.208 34.824 1.00 11.65 161 HIS A N 1
ATOM 1180 C CA . HIS A 1 164 ? 5.412 -2.013 33.629 1.00 12.10 161 HIS A CA 1
ATOM 1181 C C . HIS A 1 164 ? 5.815 -2.935 32.490 1.00 11.84 161 HIS A C 1
ATOM 1182 O O . HIS A 1 164 ? 4.964 -3.506 31.780 1.00 11.96 161 HIS A O 1
ATOM 1189 N N . VAL A 1 165 ? 7.122 -3.108 32.308 1.00 10.07 162 VAL A N 1
ATOM 1190 C CA . VAL A 1 165 ? 7.581 -3.996 31.243 1.00 10.84 162 VAL A CA 1
ATOM 1191 C C . VAL A 1 165 ? 7.127 -5.466 31.479 1.00 11.42 162 VAL A C 1
ATOM 1192 O O . VAL A 1 165 ? 6.587 -6.120 30.550 1.00 13.02 162 VAL A O 1
ATOM 1196 N N . THR A 1 166 ? 7.284 -5.960 32.695 1.00 12.92 163 THR A N 1
ATOM 1197 C CA . THR A 1 166 ? 6.856 -7.332 32.995 1.00 14.14 163 THR A CA 1
ATOM 1198 C C . THR A 1 166 ? 5.332 -7.495 32.888 1.00 13.67 163 THR A C 1
ATOM 1199 O O . THR A 1 166 ? 4.850 -8.555 32.489 1.00 12.06 163 THR A O 1
ATOM 1203 N N . ALA A 1 167 ? 4.579 -6.462 33.253 1.00 13.10 164 ALA A N 1
ATOM 1204 C CA . ALA A 1 167 ? 3.129 -6.516 33.062 1.00 13.41 164 ALA A CA 1
ATOM 1205 C C . ALA A 1 167 ? 2.774 -6.700 31.579 1.00 13.25 164 ALA A C 1
ATOM 1206 O O . ALA A 1 167 ? 1.849 -7.456 31.211 1.00 14.88 164 ALA A O 1
ATOM 1208 N N . ALA A 1 168 ? 3.528 -6.033 30.702 1.00 13.16 165 ALA A N 1
ATOM 1209 C CA . ALA A 1 168 ? 3.274 -6.102 29.279 1.00 12.74 165 ALA A CA 1
ATOM 1210 C C . ALA A 1 168 ? 3.617 -7.476 28.769 1.00 13.13 165 ALA A C 1
ATOM 1211 O O . ALA A 1 168 ? 2.922 -8.023 27.948 1.00 13.19 165 ALA A O 1
ATOM 1213 N N . TYR A 1 169 ? 4.726 -8.041 29.257 1.00 11.27 166 TYR A N 1
ATOM 1214 C CA . TYR A 1 169 ? 5.076 -9.436 28.913 1.00 13.53 166 TYR A CA 1
ATOM 1215 C C . TYR A 1 169 ? 3.929 -10.415 29.316 1.00 13.85 166 TYR A C 1
ATOM 1216 O O . TYR A 1 169 ? 3.552 -11.310 28.545 1.00 15.61 166 TYR A O 1
ATOM 1225 N N . LYS A 1 170 ? 3.424 -10.267 30.524 1.00 15.68 167 LYS A N 1
ATOM 1226 C CA . LYS A 1 170 ? 2.317 -11.107 30.978 1.00 17.84 167 LYS A CA 1
ATOM 1227 C C . LYS A 1 170 ? 1.058 -10.960 30.098 1.00 18.57 167 LYS A C 1
ATOM 1228 O O . LYS A 1 170 ? 0.347 -11.959 29.787 1.00 17.54 167 LYS A O 1
ATOM 1234 N N . GLU A 1 171 ? 0.785 -9.735 29.679 1.00 18.84 168 GLU A N 1
ATOM 1235 C CA . GLU A 1 171 ? -0.378 -9.440 28.905 1.00 21.69 168 GLU A CA 1
ATOM 1236 C C . GLU A 1 171 ? -0.304 -10.198 27.569 1.00 21.80 168 GLU A C 1
ATOM 1237 O O . GLU A 1 171 ? -1.339 -10.683 27.079 1.00 22.55 168 GLU A O 1
ATOM 1243 N N . VAL A 1 172 ? 0.896 -10.331 26.991 1.00 21.75 169 VAL A N 1
ATOM 1244 C CA . VAL A 1 172 ? 1.067 -11.068 25.720 1.00 22.41 169 VAL A CA 1
ATOM 1245 C C . VAL A 1 172 ? 1.366 -12.543 25.910 1.00 23.07 169 VAL A C 1
ATOM 1246 O O . VAL A 1 172 ? 1.733 -13.254 24.961 1.00 25.55 169 VAL A O 1
ATOM 1250 N N . GLY A 1 173 ? 1.221 -13.017 27.118 1.00 23.81 170 GLY A N 1
ATOM 1251 C CA . GLY A 1 173 ? 1.287 -14.422 27.373 1.00 25.25 170 GLY A CA 1
ATOM 1252 C C . GLY A 1 173 ? 2.637 -14.989 27.671 1.00 25.89 170 GLY A C 1
ATOM 1253 O O . GLY A 1 173 ? 2.786 -16.193 27.729 1.00 25.94 170 GLY A O 1
ATOM 1254 N N . TRP A 1 174 ? 3.632 -14.144 27.885 1.00 26.10 171 TRP A N 1
ATOM 1255 C CA . TRP A 1 174 ? 4.914 -14.643 28.340 1.00 27.27 171 TRP A CA 1
ATOM 1256 C C . TRP A 1 174 ? 4.715 -15.145 29.771 1.00 29.66 171 TRP A C 1
ATOM 1257 O O . TRP A 1 174 ? 4.133 -14.465 30.652 1.00 31.53 171 TRP A O 1
ATOM 1268 N N . VAL A 1 175 ? 5.135 -16.370 30.013 1.00 31.75 172 VAL A N 1
ATOM 1269 C CA . VAL A 1 175 ? 4.948 -16.923 31.354 1.00 32.90 172 VAL A CA 1
ATOM 1270 C C . VAL A 1 175 ? 6.296 -17.007 32.052 1.00 33.93 172 VAL A C 1
ATOM 1271 O O . VAL A 1 175 ? 7.157 -17.807 31.669 1.00 34.89 172 VAL A O 1
ATOM 1275 N N . GLN A 1 176 ? 6.490 -16.156 33.055 1.00 34.55 173 GLN A N 1
ATOM 1276 C CA . GLN A 1 176 ? 7.775 -16.082 33.736 1.00 35.03 173 GLN A CA 1
ATOM 1277 C C . GLN A 1 176 ? 7.825 -17.282 34.698 1.00 35.14 173 GLN A C 1
ATOM 1278 O O . GLN A 1 176 ? 6.790 -17.699 35.248 1.00 35.74 173 GLN A O 1
ATOM 1284 N N . GLN A 1 177 ? 8.997 -17.899 34.807 1.00 34.03 174 GLN A N 1
ATOM 1285 C CA . GLN A 1 177 ? 9.148 -19.116 35.567 1.00 33.62 174 GLN A CA 1
ATOM 1286 C C . GLN A 1 177 ? 10.118 -18.850 36.704 1.00 32.33 174 GLN A C 1
ATOM 1287 O O . GLN A 1 177 ? 10.945 -17.937 36.635 1.00 31.08 174 GLN A O 1
ATOM 1293 N N . VAL A 1 178 ? 9.974 -19.655 37.750 1.00 31.46 175 VAL A N 1
ATOM 1294 C CA . VAL A 1 178 ? 10.879 -19.651 38.895 1.00 31.23 175 VAL A CA 1
ATOM 1295 C C . VAL A 1 178 ? 11.204 -21.116 39.178 1.00 30.54 175 VAL A C 1
ATOM 1296 O O . VAL A 1 178 ? 10.317 -21.879 39.543 1.00 30.40 175 VAL A O 1
ATOM 1300 N N . PRO A 1 179 ? 12.465 -21.540 38.973 1.00 30.17 176 PRO A N 1
ATOM 1301 C CA . PRO A 1 179 ? 13.624 -20.789 38.473 1.00 29.80 176 PRO A CA 1
ATOM 1302 C C . PRO A 1 179 ? 13.366 -20.307 37.049 1.00 29.36 176 PRO A C 1
ATOM 1303 O O . PRO A 1 179 ? 12.495 -20.851 36.365 1.00 28.33 176 PRO A O 1
ATOM 1307 N N . ASN A 1 180 ? 14.065 -19.265 36.623 1.00 29.86 177 ASN A N 1
ATOM 1308 C CA . ASN A 1 180 ? 13.781 -18.717 35.285 1.00 29.69 177 ASN A CA 1
ATOM 1309 C C . ASN A 1 180 ? 14.138 -19.721 34.208 1.00 29.96 177 ASN A C 1
ATOM 1310 O O . ASN A 1 180 ? 14.799 -20.761 34.470 1.00 28.78 177 ASN A O 1
ATOM 1315 N N . ALA A 1 181 ? 13.685 -19.402 32.998 1.00 30.10 178 ALA A N 1
ATOM 1316 C CA . ALA A 1 181 ? 13.715 -20.346 31.895 1.00 29.96 178 ALA A CA 1
ATOM 1317 C C . ALA A 1 181 ? 15.141 -20.753 31.481 1.00 29.96 178 ALA A C 1
ATOM 1318 O O . ALA A 1 181 ? 15.342 -21.878 30.959 1.00 30.61 178 ALA A O 1
ATOM 1320 N N . THR A 1 182 ? 16.123 -19.890 31.752 1.00 28.27 179 THR A N 1
ATOM 1321 C CA . THR A 1 182 ? 17.500 -20.163 31.343 1.00 27.24 179 THR A CA 1
ATOM 1322 C C . THR A 1 182 ? 18.298 -21.059 32.298 1.00 26.34 179 THR A C 1
ATOM 1323 O O . THR A 1 182 ? 19.389 -21.534 31.966 1.00 24.84 179 THR A O 1
ATOM 1327 N N . THR A 1 183 ? 17.783 -21.271 33.511 1.00 25.57 180 THR A N 1
ATOM 1328 C CA . THR A 1 183 ? 18.564 -21.960 34.508 1.00 25.69 180 THR A CA 1
ATOM 1329 C C . THR A 1 183 ? 18.563 -23.459 34.230 1.00 25.83 180 THR A C 1
ATOM 1330 O O . THR A 1 183 ? 17.479 -24.033 34.076 1.00 25.86 180 THR A O 1
ATOM 1334 N N . PRO A 1 184 ? 19.756 -24.111 34.163 1.00 26.31 181 PRO A N 1
ATOM 1335 C CA . PRO A 1 184 ? 19.671 -25.561 33.917 1.00 26.36 181 PRO A CA 1
ATOM 1336 C C . PRO A 1 184 ? 19.052 -26.359 35.067 1.00 25.95 181 PRO A C 1
ATOM 1337 O O . PRO A 1 184 ? 19.052 -25.899 36.220 1.00 26.21 181 PRO A O 1
ATOM 1341 N N . PRO A 1 185 ? 18.533 -27.551 34.746 1.00 25.85 182 PRO A N 1
ATOM 1342 C CA . PRO A 1 185 ? 17.830 -28.374 35.728 1.00 25.75 182 PRO A CA 1
ATOM 1343 C C . PRO A 1 185 ? 18.796 -28.957 36.727 1.00 25.70 182 PRO A C 1
ATOM 1344 O O . PRO A 1 185 ? 19.923 -29.295 36.363 1.00 26.44 182 PRO A O 1
ATOM 1348 N N . ALA A 1 186 ? 18.368 -29.039 37.984 1.00 25.57 183 ALA A N 1
ATOM 1349 C CA . ALA A 1 186 ? 19.130 -29.704 39.014 1.00 26.14 183 ALA A CA 1
ATOM 1350 C C . ALA A 1 186 ? 19.106 -31.200 38.720 1.00 26.59 183 ALA A C 1
ATOM 1351 O O . ALA A 1 186 ? 18.045 -31.742 38.366 1.00 27.23 183 ALA A O 1
ATOM 1353 N N . THR A 1 187 ? 20.256 -31.860 38.861 1.00 27.04 184 THR A N 1
ATOM 1354 C CA . THR A 1 187 ? 20.340 -33.286 38.545 1.00 26.73 184 THR A CA 1
ATOM 1355 C C . THR A 1 187 ? 19.649 -34.092 39.601 1.00 26.49 184 THR A C 1
ATOM 1356 O O . THR A 1 187 ? 19.077 -35.129 39.297 1.00 25.16 184 THR A O 1
ATOM 1360 N N . LEU A 1 188 ? 19.738 -33.633 40.839 1.00 26.27 185 LEU A N 1
ATOM 1361 C CA . LEU A 1 188 ? 19.000 -34.259 41.955 1.00 26.78 185 LEU A CA 1
ATOM 1362 C C . LEU A 1 188 ? 18.133 -33.180 42.610 1.00 26.61 185 LEU A C 1
ATOM 1363 O O . LEU A 1 188 ? 18.562 -32.514 43.571 1.00 27.81 185 LEU A O 1
ATOM 1368 N N . PRO A 1 189 ? 16.911 -32.992 42.099 1.00 26.11 186 PRO A N 1
ATOM 1369 C CA . PRO A 1 189 ? 16.132 -31.853 42.560 1.00 25.92 186 PRO A CA 1
ATOM 1370 C C . PRO A 1 189 ? 15.552 -32.035 43.964 1.00 26.09 186 PRO A C 1
ATOM 1371 O O . PRO A 1 189 ? 15.510 -33.153 44.486 1.00 25.79 186 PRO A O 1
ATOM 1375 N N . SER A 1 190 ? 15.092 -30.938 44.552 1.00 25.58 187 SER A N 1
ATOM 1376 C CA . SER A 1 190 ? 14.301 -30.995 45.780 1.00 25.37 187 SER A CA 1
ATOM 1377 C C . SER A 1 190 ? 13.101 -30.094 45.580 1.00 26.04 187 SER A C 1
ATOM 1378 O O . SER A 1 190 ? 13.168 -29.118 44.812 1.00 26.45 187 SER A O 1
ATOM 1381 N N . SER A 1 191 ? 11.985 -30.471 46.189 1.00 27.19 188 SER A N 1
ATOM 1382 C CA . SER A 1 191 ? 10.769 -29.656 46.209 1.00 28.02 188 SER A CA 1
ATOM 1383 C C . SER A 1 191 ? 10.755 -28.731 47.422 1.00 27.56 188 SER A C 1
ATOM 1384 O O . SER A 1 191 ? 10.843 -29.235 48.552 1.00 26.08 188 SER A O 1
ATOM 1387 N N . VAL B 1 7 ? 6.292 -1.195 -11.416 1.00 26.38 4 VAL B N 1
ATOM 1388 C CA . VAL B 1 7 ? 6.647 -0.254 -12.514 1.00 24.94 4 VAL B CA 1
ATOM 1389 C C . VAL B 1 7 ? 5.403 0.513 -12.941 1.00 25.84 4 VAL B C 1
ATOM 1390 O O . VAL B 1 7 ? 4.446 -0.074 -13.455 1.00 29.04 4 VAL B O 1
ATOM 1394 N N . PRO B 1 8 ? 5.413 1.840 -12.749 1.00 24.67 5 PRO B N 1
ATOM 1395 C CA . PRO B 1 8 ? 4.300 2.720 -13.205 1.00 24.15 5 PRO B CA 1
ATOM 1396 C C . PRO B 1 8 ? 4.403 3.192 -14.662 1.00 23.97 5 PRO B C 1
ATOM 1397 O O . PRO B 1 8 ? 5.484 3.151 -15.260 1.00 26.70 5 PRO B O 1
ATOM 1401 N N . GLY B 1 9 ? 3.294 3.704 -15.195 1.00 23.54 6 GLY B N 1
ATOM 1402 C CA . GLY B 1 9 ? 3.311 4.439 -16.444 1.00 22.95 6 GLY B CA 1
ATOM 1403 C C . GLY B 1 9 ? 4.170 5.686 -16.364 1.00 22.82 6 GLY B C 1
ATOM 1404 O O . GLY B 1 9 ? 4.378 6.272 -15.259 1.00 25.03 6 GLY B O 1
ATOM 1405 N N . GLU B 1 10 ? 4.646 6.113 -17.538 1.00 22.74 7 GLU B N 1
ATOM 1406 C CA . GLU B 1 10 ? 5.432 7.323 -17.647 1.00 22.79 7 GLU B CA 1
ATOM 1407 C C . GLU B 1 10 ? 4.805 8.549 -16.944 1.00 22.64 7 GLU B C 1
ATOM 1408 O O . GLU B 1 10 ? 5.498 9.269 -16.211 1.00 24.35 7 GLU B O 1
ATOM 1414 N N . MET B 1 11 ? 3.505 8.809 -17.159 1.00 23.03 8 MET B N 1
ATOM 1415 C CA . MET B 1 11 ? 2.881 9.982 -16.518 1.00 22.87 8 MET B CA 1
ATOM 1416 C C . MET B 1 11 ? 2.797 9.858 -15.012 1.00 21.92 8 MET B C 1
ATOM 1417 O O . MET B 1 11 ? 2.801 10.882 -14.282 1.00 22.90 8 MET B O 1
ATOM 1422 N N . GLU B 1 12 ? 2.704 8.623 -14.527 1.00 22.25 9 GLU B N 1
ATOM 1423 C CA . GLU B 1 12 ? 2.693 8.432 -13.099 1.00 21.57 9 GLU B CA 1
ATOM 1424 C C . GLU B 1 12 ? 4.105 8.573 -12.570 1.00 21.93 9 GLU B C 1
ATOM 1425 O O . GLU B 1 12 ? 4.312 9.068 -11.454 1.00 22.49 9 GLU B O 1
ATOM 1431 N N . ILE B 1 13 ? 5.096 8.211 -13.385 1.00 22.01 10 ILE B N 1
ATOM 1432 C CA . ILE B 1 13 ? 6.487 8.490 -12.998 1.00 21.21 10 ILE B CA 1
ATOM 1433 C C . ILE B 1 13 ? 6.763 9.972 -12.880 1.00 21.73 10 ILE B C 1
ATOM 1434 O O . ILE B 1 13 ? 7.437 10.404 -11.929 1.00 24.38 10 ILE B O 1
ATOM 1439 N N . GLU B 1 14 ? 6.309 10.740 -13.866 1.00 22.19 11 GLU B N 1
ATOM 1440 C CA . GLU B 1 14 ? 6.444 12.195 -13.835 1.00 21.56 11 GLU B CA 1
ATOM 1441 C C . GLU B 1 14 ? 5.906 12.776 -12.535 1.00 21.54 11 GLU B C 1
ATOM 1442 O O . GLU B 1 14 ? 6.518 13.698 -11.956 1.00 22.64 11 GLU B O 1
ATOM 1448 N N . ARG B 1 15 ? 4.774 12.236 -12.082 1.00 20.36 12 ARG B N 1
ATOM 1449 C CA . ARG B 1 15 ? 4.157 12.679 -10.814 1.00 20.17 12 ARG B CA 1
ATOM 1450 C C . ARG B 1 15 ? 4.948 12.217 -9.587 1.00 20.21 12 ARG B C 1
ATOM 1451 O O . ARG B 1 15 ? 5.096 12.997 -8.588 1.00 23.04 12 ARG B O 1
ATOM 1459 N N . ARG B 1 16 ? 5.440 10.971 -9.626 1.00 20.96 13 ARG B N 1
ATOM 1460 C CA . ARG B 1 16 ? 6.266 10.459 -8.523 1.00 21.78 13 ARG B CA 1
ATOM 1461 C C . ARG B 1 16 ? 7.504 11.356 -8.319 1.00 22.84 13 ARG B C 1
ATOM 1462 O O . ARG B 1 16 ? 7.868 11.660 -7.164 1.00 24.00 13 ARG B O 1
ATOM 1470 N N . GLU B 1 17 ? 8.074 11.872 -9.417 1.00 23.81 14 GLU B N 1
ATOM 1471 C CA . GLU B 1 17 ? 9.212 12.831 -9.331 1.00 24.53 14 GLU B CA 1
ATOM 1472 C C . GLU B 1 17 ? 8.931 14.103 -8.581 1.00 24.93 14 GLU B C 1
ATOM 1473 O O . GLU B 1 17 ? 9.856 14.679 -7.977 1.00 27.66 14 GLU B O 1
ATOM 1479 N N . ARG B 1 18 ? 7.693 14.613 -8.664 1.00 24.66 15 ARG B N 1
ATOM 1480 C CA . ARG B 1 18 ? 7.317 15.894 -8.014 1.00 24.78 15 ARG B CA 1
ATOM 1481 C C . ARG B 1 18 ? 6.610 15.699 -6.704 1.00 25.44 15 ARG B C 1
ATOM 1482 O O . ARG B 1 18 ? 6.226 16.682 -6.005 1.00 28.79 15 ARG B O 1
ATOM 1490 N N . SER B 1 19 ? 6.394 14.423 -6.385 1.00 25.22 16 SER B N 1
ATOM 1491 C CA . SER B 1 19 ? 5.677 14.077 -5.223 1.00 24.86 16 SER B CA 1
ATOM 1492 C C . SER B 1 19 ? 6.552 14.295 -4.024 1.00 26.50 16 SER B C 1
ATOM 1493 O O . SER B 1 19 ? 7.781 14.096 -4.038 1.00 28.50 16 SER B O 1
ATOM 1496 N N . GLU B 1 20 ? 5.818 14.794 -3.045 1.00 28.17 17 GLU B N 1
ATOM 1497 C CA . GLU B 1 20 ? 6.016 14.731 -1.646 1.00 29.59 17 GLU B CA 1
ATOM 1498 C C . GLU B 1 20 ? 6.630 13.363 -1.265 1.00 29.08 17 GLU B C 1
ATOM 1499 O O . GLU B 1 20 ? 7.732 13.288 -0.686 1.00 31.36 17 GLU B O 1
ATOM 1505 N N . GLU B 1 21 ? 5.927 12.292 -1.611 1.00 27.86 18 GLU B N 1
ATOM 1506 C CA . GLU B 1 21 ? 6.209 10.999 -1.038 1.00 26.79 18 GLU B CA 1
ATOM 1507 C C . GLU B 1 21 ? 7.422 10.421 -1.726 1.00 22.06 18 GLU B C 1
ATOM 1508 O O . GLU B 1 21 ? 7.574 10.526 -2.951 1.00 21.25 18 GLU B O 1
ATOM 1514 N N . LEU B 1 22 ? 8.261 9.777 -0.929 1.00 17.87 19 LEU B N 1
ATOM 1515 C CA . LEU B 1 22 ? 9.410 9.072 -1.466 1.00 15.49 19 LEU B CA 1
ATOM 1516 C C . LEU B 1 22 ? 8.944 7.747 -2.038 1.00 15.31 19 LEU B C 1
ATOM 1517 O O . LEU B 1 22 ? 8.104 7.076 -1.441 1.00 15.36 19 LEU B O 1
ATOM 1522 N N . SER B 1 23 ? 9.541 7.326 -3.161 1.00 16.18 20 SER B N 1
ATOM 1523 C CA . SER B 1 23 ? 9.288 5.993 -3.690 1.00 14.70 20 SER B CA 1
ATOM 1524 C C . SER B 1 23 ? 9.936 4.988 -2.754 1.00 15.28 20 SER B C 1
ATOM 1525 O O . SER B 1 23 ? 10.743 5.346 -1.874 1.00 14.71 20 SER B O 1
ATOM 1528 N N . GLU B 1 24 ? 9.673 3.712 -2.984 1.00 16.26 21 GLU B N 1
ATOM 1529 C CA . GLU B 1 24 ? 10.282 2.684 -2.185 1.00 16.58 21 GLU B CA 1
ATOM 1530 C C . GLU B 1 24 ? 11.805 2.772 -2.300 1.00 15.07 21 GLU B C 1
ATOM 1531 O O . GLU B 1 24 ? 12.525 2.682 -1.319 1.00 16.40 21 GLU B O 1
ATOM 1537 N N . ALA B 1 25 ? 12.298 3.008 -3.520 1.00 14.27 22 ALA B N 1
ATOM 1538 C CA . ALA B 1 25 ? 13.732 3.090 -3.755 1.00 13.39 22 ALA B CA 1
ATOM 1539 C C . ALA B 1 25 ? 14.336 4.305 -3.044 1.00 11.72 22 ALA B C 1
ATOM 1540 O O . ALA B 1 25 ? 15.424 4.231 -2.498 1.00 13.10 22 ALA B O 1
ATOM 1542 N N . GLU B 1 26 ? 13.633 5.424 -3.083 1.00 11.83 23 GLU B N 1
ATOM 1543 C CA . GLU B 1 26 ? 14.107 6.641 -2.401 1.00 11.77 23 GLU B CA 1
ATOM 1544 C C . GLU B 1 26 ? 14.081 6.464 -0.889 1.00 12.27 23 GLU B C 1
ATOM 1545 O O . GLU B 1 26 ? 15.051 6.829 -0.191 1.00 11.19 23 GLU B O 1
ATOM 1551 N N . ARG B 1 27 ? 12.998 5.874 -0.393 1.00 12.26 24 ARG B N 1
ATOM 1552 C CA . ARG B 1 27 ? 12.874 5.590 1.049 1.00 13.83 24 ARG B CA 1
ATOM 1553 C C . ARG B 1 27 ? 14.028 4.724 1.555 1.00 13.72 24 ARG B C 1
ATOM 1554 O O . ARG B 1 27 ? 14.680 5.043 2.549 1.00 12.87 24 ARG B O 1
ATOM 1562 N N . LYS B 1 28 ? 14.331 3.634 0.833 1.00 14.66 25 LYS B N 1
ATOM 1563 C CA . LYS B 1 28 ? 15.358 2.719 1.283 1.00 16.04 25 LYS B CA 1
ATOM 1564 C C . LYS B 1 28 ? 16.724 3.409 1.279 1.00 14.97 25 LYS B C 1
ATOM 1565 O O . LYS B 1 28 ? 17.569 3.161 2.156 1.00 14.91 25 LYS B O 1
ATOM 1571 N N . ALA B 1 29 ? 16.944 4.285 0.300 1.00 12.83 26 ALA B N 1
ATOM 1572 C CA . ALA B 1 29 ? 18.202 5.027 0.260 1.00 13.60 26 ALA B CA 1
ATOM 1573 C C . ALA B 1 29 ? 18.403 5.941 1.472 1.00 13.56 26 ALA B C 1
ATOM 1574 O O . ALA B 1 29 ? 19.459 5.960 2.098 1.00 14.98 26 ALA B O 1
ATOM 1576 N N . VAL B 1 30 ? 17.370 6.723 1.742 1.00 12.53 27 VAL B N 1
ATOM 1577 C CA . VAL B 1 30 ? 17.359 7.624 2.884 1.00 12.96 27 VAL B CA 1
ATOM 1578 C C . VAL B 1 30 ? 17.481 6.878 4.196 1.00 12.07 27 VAL B C 1
ATOM 1579 O O . VAL B 1 30 ? 18.214 7.294 5.077 1.00 12.14 27 VAL B O 1
ATOM 1583 N N . GLN B 1 31 ? 16.721 5.807 4.335 1.00 12.08 28 GLN B N 1
ATOM 1584 C CA . GLN B 1 31 ? 16.732 5.018 5.582 1.00 12.88 28 GLN B CA 1
ATOM 1585 C C . GLN B 1 31 ? 18.109 4.469 5.841 1.00 12.63 28 GLN B C 1
ATOM 1586 O O . GLN B 1 31 ? 18.623 4.507 6.971 1.00 13.41 28 GLN B O 1
ATOM 1592 N N . ALA B 1 32 ? 18.752 3.935 4.808 1.00 13.89 29 ALA B N 1
ATOM 1593 C CA . ALA B 1 32 ? 20.074 3.359 4.979 1.00 14.19 29 ALA B CA 1
ATOM 1594 C C . ALA B 1 32 ? 21.119 4.390 5.398 1.00 14.23 29 ALA B C 1
ATOM 1595 O O . ALA B 1 32 ? 21.920 4.125 6.264 1.00 14.72 29 ALA B O 1
ATOM 1597 N N . MET B 1 33 ? 21.100 5.563 4.759 1.00 13.18 30 MET B N 1
ATOM 1598 C CA . MET B 1 33 ? 22.039 6.633 5.039 1.00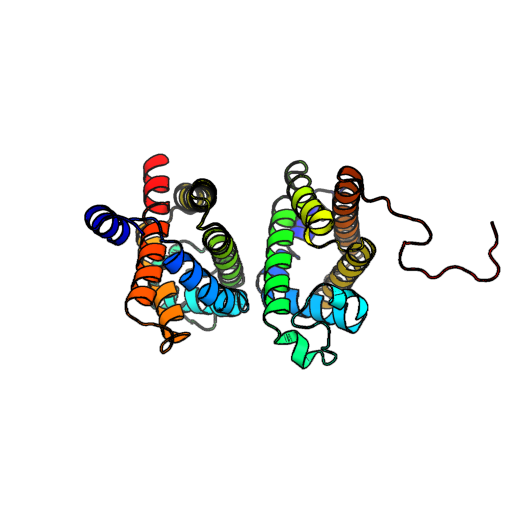 13.54 30 MET B CA 1
ATOM 1599 C C . MET B 1 33 ? 21.740 7.274 6.399 1.00 11.97 30 MET B C 1
ATOM 1600 O O . MET B 1 33 ? 22.641 7.544 7.156 1.00 12.41 30 MET B O 1
ATOM 1605 N N . TRP B 1 34 ? 20.469 7.523 6.670 1.00 11.39 31 TRP B N 1
ATOM 1606 C CA . TRP B 1 34 ? 20.060 8.089 7.926 1.00 11.55 31 TRP B CA 1
ATOM 1607 C C . TRP B 1 34 ? 20.543 7.241 9.108 1.00 12.66 31 TRP B C 1
ATOM 1608 O O . TRP B 1 34 ? 21.009 7.780 10.129 1.00 13.10 31 TRP B O 1
ATOM 1619 N N . ALA B 1 35 ? 20.410 5.928 8.984 1.00 13.87 32 ALA B N 1
ATOM 1620 C CA . ALA B 1 35 ? 20.798 5.017 10.076 1.00 15.36 32 ALA B CA 1
ATOM 1621 C C . ALA B 1 35 ? 22.250 5.252 10.512 1.00 16.20 32 ALA B C 1
ATOM 1622 O O . ALA B 1 35 ? 22.582 5.127 11.707 1.00 16.18 32 ALA B O 1
ATOM 1624 N N . ARG B 1 36 ? 23.139 5.569 9.568 1.00 17.07 33 ARG B N 1
ATOM 1625 C CA . ARG B 1 36 ? 24.523 5.877 9.881 1.00 18.13 33 ARG B CA 1
ATOM 1626 C C . ARG B 1 36 ? 24.649 7.130 10.742 1.00 16.51 33 ARG B C 1
ATOM 1627 O O . ARG B 1 36 ? 25.530 7.201 11.618 1.00 17.45 33 ARG B O 1
ATOM 1635 N N . LEU B 1 37 ? 23.798 8.130 10.480 1.00 15.02 34 LEU B N 1
ATOM 1636 C CA . LEU B 1 37 ? 23.758 9.399 11.242 1.00 13.92 34 LEU B CA 1
ATOM 1637 C C . LEU B 1 37 ? 23.174 9.188 12.636 1.00 12.56 34 LEU B C 1
ATOM 1638 O O . LEU B 1 37 ? 23.734 9.644 13.641 1.00 11.46 34 LEU B O 1
ATOM 1643 N N . TYR B 1 38 ? 22.049 8.482 12.671 1.00 11.03 35 TYR B N 1
ATOM 1644 C CA . TYR B 1 38 ? 21.361 8.217 13.941 1.00 11.29 35 TYR B CA 1
ATOM 1645 C C . TYR B 1 38 ? 22.241 7.353 14.893 1.00 11.79 35 TYR B C 1
ATOM 1646 O O . TYR B 1 38 ? 22.153 7.495 16.141 1.00 10.98 35 TYR B O 1
ATOM 1655 N N . ALA B 1 39 ? 23.104 6.516 14.342 1.00 12.73 36 ALA B N 1
ATOM 1656 C CA . ALA B 1 39 ? 24.020 5.710 15.169 1.00 12.61 36 ALA B CA 1
ATOM 1657 C C . ALA B 1 39 ? 25.015 6.616 15.903 1.00 13.50 36 ALA B C 1
ATOM 1658 O O . ALA B 1 39 ? 25.647 6.207 16.859 1.00 15.32 36 ALA B O 1
ATOM 1660 N N . ASN B 1 40 ? 25.146 7.857 15.452 1.00 11.93 37 ASN B N 1
ATOM 1661 C CA . ASN B 1 40 ? 25.919 8.866 16.171 1.00 12.12 37 ASN B CA 1
ATOM 1662 C C . ASN B 1 40 ? 24.981 10.013 16.569 1.00 11.51 37 ASN B C 1
ATOM 1663 O O . ASN B 1 40 ? 25.321 11.184 16.404 1.00 11.01 37 ASN B O 1
ATOM 1668 N N . CYS B 1 41 ? 23.816 9.654 17.098 1.00 11.13 38 CYS B N 1
ATOM 1669 C CA . CYS B 1 41 ? 22.712 10.622 17.259 1.00 10.48 38 CYS B CA 1
ATOM 1670 C C . CYS B 1 41 ? 23.205 11.922 17.935 1.00 11.09 38 CYS B C 1
ATOM 1671 O O . CYS B 1 41 ? 22.876 13.016 17.475 1.00 11.06 38 CYS B O 1
ATOM 1674 N N . GLU B 1 42 ? 23.938 11.819 19.046 1.00 10.78 39 GLU B N 1
ATOM 1675 C CA . GLU B 1 42 ? 24.292 13.015 19.808 1.00 11.51 39 GLU B CA 1
ATOM 1676 C C . GLU B 1 42 ? 25.247 13.908 19.029 1.00 10.30 39 GLU B C 1
ATOM 1677 O O . GLU B 1 42 ? 25.006 15.096 18.835 1.00 10.21 39 GLU B O 1
ATOM 1683 N N . ASP B 1 43 ? 26.353 13.350 18.603 1.00 11.68 40 ASP B N 1
ATOM 1684 C CA . ASP B 1 43 ? 27.385 14.170 17.941 1.00 11.87 40 ASP B CA 1
ATOM 1685 C C . ASP B 1 43 ? 26.878 14.767 16.656 1.00 12.01 40 ASP B C 1
ATOM 1686 O O . ASP B 1 43 ? 27.168 15.919 16.351 1.00 12.64 40 ASP B O 1
ATOM 1691 N N . VAL B 1 44 ? 26.089 14.005 15.901 1.00 11.27 41 VAL B N 1
ATOM 1692 C CA . VAL B 1 44 ? 25.523 14.526 14.651 1.00 11.34 41 VAL B CA 1
ATOM 1693 C C . VAL B 1 44 ? 24.506 15.624 14.927 1.00 10.20 41 VAL B C 1
ATOM 1694 O O . VAL B 1 44 ? 24.526 16.708 14.277 1.00 10.25 41 VAL B O 1
ATOM 1698 N N . GLY B 1 45 ? 23.607 15.380 15.879 1.00 9.20 42 GLY B N 1
ATOM 1699 C CA . GLY B 1 45 ? 22.582 16.373 16.187 1.00 10.19 42 GLY B CA 1
ATOM 1700 C C . GLY B 1 45 ? 23.254 17.660 16.652 1.00 9.11 42 GLY B C 1
ATOM 1701 O O . GLY B 1 45 ? 22.839 18.762 16.283 1.00 9.36 42 GLY B O 1
ATOM 1702 N N . VAL B 1 46 ? 24.270 17.549 17.508 1.00 9.54 43 VAL B N 1
ATOM 1703 C CA . VAL B 1 46 ? 24.934 18.752 18.044 1.00 9.70 43 VAL B CA 1
ATOM 1704 C C . VAL B 1 46 ? 25.650 19.503 16.915 1.00 9.94 43 VAL B C 1
ATOM 1705 O O . VAL B 1 46 ? 25.541 20.746 16.791 1.00 10.44 43 VAL B O 1
ATOM 1709 N N . ALA B 1 47 ? 26.325 18.769 16.045 1.00 11.52 44 ALA B N 1
ATOM 1710 C CA . ALA B 1 47 ? 27.040 19.386 14.920 1.00 11.70 44 ALA B CA 1
ATOM 1711 C C . ALA B 1 47 ? 26.075 20.146 14.010 1.00 12.26 44 ALA B C 1
ATOM 1712 O O . ALA B 1 47 ? 26.378 21.281 13.563 1.00 11.90 44 ALA B O 1
ATOM 1714 N N . ILE B 1 48 ? 24.933 19.535 13.748 1.00 10.84 45 ILE B N 1
ATOM 1715 C CA . ILE B 1 48 ? 23.862 20.153 12.965 1.00 10.45 45 ILE B CA 1
ATOM 1716 C C . ILE B 1 48 ? 23.423 21.449 13.628 1.00 9.75 45 ILE B C 1
ATOM 1717 O O . ILE B 1 48 ? 23.373 22.480 12.974 1.00 9.43 45 ILE B O 1
ATOM 1722 N N . LEU B 1 49 ? 23.085 21.417 14.915 1.00 8.86 46 LEU B N 1
ATOM 1723 C CA . LEU B 1 49 ? 22.569 22.609 15.562 1.00 8.98 46 LEU B CA 1
ATOM 1724 C C . LEU B 1 49 ? 23.616 23.703 15.689 1.00 8.86 46 LEU B C 1
ATOM 1725 O O . LEU B 1 49 ? 23.305 24.867 15.504 1.00 11.01 46 LEU B O 1
ATOM 1730 N N . VAL B 1 50 ? 24.854 23.335 15.978 1.00 9.07 47 VAL B N 1
ATOM 1731 C CA . VAL B 1 50 ? 25.900 24.344 16.129 1.00 10.43 47 VAL B CA 1
ATOM 1732 C C . VAL B 1 50 ? 26.120 25.036 14.739 1.00 10.53 47 VAL B C 1
ATOM 1733 O O . VAL B 1 50 ? 26.161 26.259 14.673 1.00 10.30 47 VAL B O 1
ATOM 1737 N N . ARG B 1 51 ? 26.204 24.255 13.665 1.00 10.64 48 ARG B N 1
ATOM 1738 C CA . ARG B 1 51 ? 26.308 24.843 12.317 1.00 11.86 48 ARG B CA 1
ATOM 1739 C C . ARG B 1 51 ? 25.133 25.802 12.034 1.00 10.06 48 ARG B C 1
ATOM 1740 O O . ARG B 1 51 ? 25.291 26.924 11.497 1.00 10.70 48 ARG B O 1
ATOM 1748 N N . PHE B 1 52 ? 23.941 25.361 12.410 1.00 9.02 49 PHE B N 1
ATOM 1749 C CA . PHE B 1 52 ? 22.721 26.127 12.189 1.00 9.08 49 PHE B CA 1
ATOM 1750 C C . PHE B 1 52 ? 22.798 27.464 12.919 1.00 9.04 49 PHE B C 1
ATOM 1751 O O . PHE B 1 52 ? 22.564 28.523 12.350 1.00 8.70 49 PHE B O 1
ATOM 1759 N N . PHE B 1 53 ? 23.078 27.403 14.218 1.00 8.18 50 PHE B N 1
ATOM 1760 C CA . PHE B 1 53 ? 23.108 28.628 15.023 1.00 8.77 50 PHE B CA 1
ATOM 1761 C C . PHE B 1 53 ? 24.257 29.582 14.700 1.00 9.83 50 PHE B C 1
ATOM 1762 O O . PHE B 1 53 ? 24.121 30.779 14.835 1.00 9.71 50 PHE B O 1
ATOM 1770 N N . VAL B 1 54 ? 25.369 29.040 14.286 1.00 9.12 51 VAL B N 1
ATOM 1771 C CA . VAL B 1 54 ? 26.512 29.879 13.903 1.00 9.57 51 VAL B CA 1
ATOM 1772 C C . VAL B 1 54 ? 26.130 30.639 12.605 1.00 10.10 51 VAL B C 1
ATOM 1773 O O . VAL B 1 54 ? 26.463 31.833 12.452 1.00 9.66 51 VAL B O 1
ATOM 1777 N N . ASN B 1 55 ? 25.524 29.937 11.660 1.00 9.88 52 ASN B N 1
ATOM 1778 C CA . ASN B 1 55 ? 25.114 30.559 10.387 1.00 10.11 52 ASN B CA 1
ATOM 1779 C C . ASN B 1 55 ? 23.838 31.385 10.440 1.00 10.31 52 ASN B C 1
ATOM 1780 O O . ASN B 1 55 ? 23.662 32.308 9.619 1.00 11.38 52 ASN B O 1
ATOM 1785 N N . PHE B 1 56 ? 22.998 31.102 11.424 1.00 9.38 53 PHE B N 1
ATOM 1786 C CA . PHE B 1 56 ? 21.689 31.712 11.625 1.00 9.68 53 PHE B CA 1
A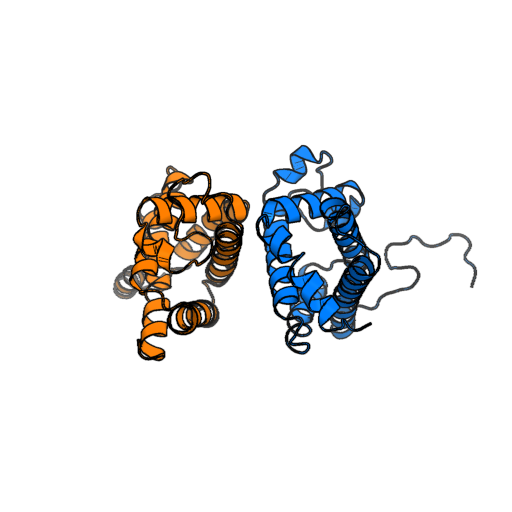TOM 1787 C C . PHE B 1 56 ? 21.509 32.077 13.088 1.00 9.80 53 PHE B C 1
ATOM 1788 O O . PHE B 1 56 ? 20.628 31.546 13.772 1.00 8.67 53 PHE B O 1
ATOM 1796 N N . PRO B 1 57 ? 22.315 33.017 13.554 1.00 8.95 54 PRO B N 1
ATOM 1797 C CA . PRO B 1 57 ? 22.225 33.437 14.981 1.00 9.38 54 PRO B CA 1
ATOM 1798 C C . PRO B 1 57 ? 20.856 33.974 15.372 1.00 9.23 54 PRO B C 1
ATOM 1799 O O . PRO B 1 57 ? 20.493 33.870 16.528 1.00 9.49 54 PRO B O 1
ATOM 1803 N N . SER B 1 58 ? 20.052 34.450 14.416 1.00 9.24 55 SER B N 1
ATOM 1804 C CA . SER B 1 58 ? 18.678 34.880 14.697 1.00 9.59 55 SER B CA 1
ATOM 1805 C C . SER B 1 58 ? 17.841 33.758 15.272 1.00 9.39 55 SER B C 1
ATOM 1806 O O . SER B 1 58 ? 16.876 34.017 16.030 1.00 9.73 55 SER B O 1
ATOM 1809 N N . ALA B 1 59 ? 18.190 32.515 14.934 1.00 8.70 56 ALA B N 1
ATOM 1810 C CA . ALA B 1 59 ? 17.441 31.360 15.440 1.00 8.78 56 ALA B CA 1
ATOM 1811 C C . ALA B 1 59 ? 17.696 31.051 16.911 1.00 8.04 56 ALA B C 1
ATOM 1812 O O . ALA B 1 59 ? 16.905 30.323 17.551 1.00 8.44 56 ALA B O 1
ATOM 1814 N N . LYS B 1 60 ? 18.782 31.590 17.465 1.00 7.97 57 LYS B N 1
ATOM 1815 C CA . LYS B 1 60 ? 19.100 31.342 18.886 1.00 8.02 57 LYS B CA 1
ATOM 1816 C C . LYS B 1 60 ? 18.069 31.938 19.842 1.00 8.01 57 LYS B C 1
ATOM 1817 O O . LYS B 1 60 ? 17.975 31.495 20.975 1.00 8.19 57 LYS B O 1
ATOM 1823 N N . GLN B 1 61 ? 17.347 32.965 19.387 1.00 9.06 58 GLN B N 1
ATOM 1824 C CA . GLN B 1 61 ? 16.389 33.709 20.205 1.00 9.60 58 GLN B CA 1
ATOM 1825 C C . GLN B 1 61 ? 15.383 32.871 20.968 1.00 8.82 58 GLN B C 1
ATOM 1826 O O . GLN B 1 61 ? 14.904 33.260 22.004 1.00 9.47 58 GLN B O 1
ATOM 1832 N N . TYR B 1 62 ? 15.039 31.715 20.418 1.00 8.36 59 TYR B N 1
ATOM 1833 C CA . TYR B 1 62 ? 14.013 30.869 21.001 1.00 9.20 59 TYR B CA 1
ATOM 1834 C C . TYR B 1 62 ? 14.487 30.035 22.175 1.00 8.90 59 TYR B C 1
ATOM 1835 O O . TYR B 1 62 ? 13.646 29.396 22.840 1.00 9.88 59 TYR B O 1
ATOM 1844 N N . PHE B 1 63 ? 15.791 30.033 22.417 1.00 8.66 60 PHE B N 1
ATOM 1845 C CA . PHE B 1 63 ? 16.429 29.170 23.427 1.00 8.47 60 PHE B CA 1
ATOM 1846 C C . PHE B 1 63 ? 16.929 30.019 24.565 1.00 9.21 60 PHE B C 1
ATOM 1847 O O . PHE B 1 63 ? 17.998 30.618 24.501 1.00 9.00 60 PHE B O 1
ATOM 1855 N N . SER B 1 64 ? 16.144 30.054 25.635 1.00 9.53 61 SER B N 1
ATOM 1856 C CA . SER B 1 64 ? 16.421 31.000 26.714 1.00 11.03 61 SER B CA 1
ATOM 1857 C C . SER B 1 64 ? 17.757 30.858 27.376 1.00 11.16 61 SER B C 1
ATOM 1858 O O . SER B 1 64 ? 18.246 31.857 27.912 1.00 12.17 61 SER B O 1
ATOM 1861 N N A GLN B 1 65 ? 18.345 29.661 27.390 0.50 10.70 62 GLN B N 1
ATOM 1862 N N B GLN B 1 65 ? 18.339 29.652 27.385 0.50 10.92 62 GLN B N 1
ATOM 1863 C CA A GLN B 1 65 ? 19.583 29.445 28.129 0.50 11.43 62 GLN B CA 1
ATOM 1864 C CA B GLN B 1 65 ? 19.590 29.396 28.103 0.50 11.85 62 GLN B CA 1
ATOM 1865 C C A GLN B 1 65 ? 20.858 29.571 27.287 0.50 10.80 62 GLN B C 1
ATOM 1866 C C B GLN B 1 65 ? 20.851 29.644 27.294 0.50 11.00 62 GLN B C 1
ATOM 1867 O O A GLN B 1 65 ? 21.963 29.520 27.834 0.50 11.41 62 GLN B O 1
ATOM 1868 O O B GLN B 1 65 ? 21.935 29.736 27.870 0.50 11.60 62 GLN B O 1
ATOM 1879 N N . PHE B 1 66 ? 20.739 29.776 25.969 1.00 10.21 63 PHE B N 1
ATOM 1880 C CA . PHE B 1 66 ? 21.929 30.014 25.160 1.00 9.20 63 PHE B CA 1
ATOM 1881 C C . PHE B 1 66 ? 21.791 31.146 24.145 1.00 8.51 63 PHE B C 1
ATOM 1882 O O . PHE B 1 66 ? 22.712 31.408 23.388 1.00 8.27 63 PHE B O 1
ATOM 1890 N N . LYS B 1 67 ? 20.672 31.846 24.174 1.00 8.17 64 LYS B N 1
ATOM 1891 C CA . LYS B 1 67 ? 20.466 32.938 23.188 1.00 8.43 64 LYS B CA 1
ATOM 1892 C C . LYS B 1 67 ? 21.504 34.052 23.262 1.00 8.80 64 LYS B C 1
ATOM 1893 O O . LYS B 1 67 ? 21.748 34.746 22.237 1.00 9.59 64 LYS B O 1
ATOM 1899 N N . HIS B 1 68 ? 22.134 34.199 24.428 1.00 8.46 65 HIS B N 1
ATOM 1900 C CA . HIS B 1 68 ? 23.133 35.254 24.627 1.00 9.72 65 HIS B CA 1
ATOM 1901 C C . HIS B 1 68 ? 24.539 34.828 24.200 1.00 10.20 65 HIS B C 1
ATOM 1902 O O . HIS B 1 68 ? 25.483 35.652 24.246 1.00 11.01 65 HIS B O 1
ATOM 1909 N N . MET B 1 69 ? 24.720 33.570 23.822 1.00 10.07 66 MET B N 1
ATOM 1910 C CA . MET B 1 69 ? 26.060 33.071 23.606 1.00 11.49 66 MET B CA 1
ATOM 1911 C C . MET B 1 69 ? 26.527 33.316 22.180 1.00 12.49 66 MET B C 1
ATOM 1912 O O . MET B 1 69 ? 25.800 33.062 21.217 1.00 14.36 66 MET B O 1
ATOM 1917 N N . GLU B 1 70 ? 27.768 33.779 22.063 1.00 15.04 67 GLU B N 1
ATOM 1918 C CA . GLU B 1 70 ? 28.415 33.966 20.759 1.00 16.08 67 GLU B CA 1
ATOM 1919 C C . GLU B 1 70 ? 29.553 32.989 20.464 1.00 18.02 67 GLU B C 1
ATOM 1920 O O . GLU B 1 70 ? 29.967 32.867 19.317 1.00 19.75 67 GLU B O 1
ATOM 1926 N N . ASP B 1 71 ? 30.087 32.347 21.492 1.00 16.78 68 ASP B N 1
ATOM 1927 C CA . ASP B 1 71 ? 31.157 31.392 21.352 1.00 16.59 68 ASP B CA 1
ATOM 1928 C C . ASP B 1 71 ? 30.582 30.011 21.031 1.00 16.72 68 ASP B C 1
ATOM 1929 O O . ASP B 1 71 ? 29.846 29.452 21.862 1.00 13.94 68 ASP B O 1
ATOM 1934 N N . PRO B 1 72 ? 30.921 29.472 19.848 1.00 17.69 69 PRO B N 1
ATOM 1935 C CA . PRO B 1 72 ? 30.370 28.181 19.426 1.00 18.47 69 PRO B CA 1
ATOM 1936 C C . PRO B 1 72 ? 30.752 27.034 20.345 1.00 18.77 69 PRO B C 1
ATOM 1937 O O . PRO B 1 72 ? 30.008 26.041 20.468 1.00 17.88 69 PRO B O 1
ATOM 1941 N N . LEU B 1 73 ? 31.896 27.176 20.999 1.00 18.65 70 LEU B N 1
ATOM 1942 C CA . LEU B 1 73 ? 32.327 26.185 21.977 1.00 20.56 70 LEU B CA 1
ATOM 1943 C C . LEU B 1 73 ? 31.423 26.194 23.177 1.00 19.07 70 LEU B C 1
ATOM 1944 O O . LEU B 1 73 ? 31.127 25.130 23.739 1.00 20.24 70 LEU B O 1
ATOM 1949 N N . GLU B 1 74 ? 31.021 27.388 23.617 1.00 17.43 71 GLU B N 1
ATOM 1950 C CA . GLU B 1 74 ? 30.072 27.482 24.727 1.00 17.00 71 GLU B CA 1
ATOM 1951 C C . GLU B 1 74 ? 28.694 26.946 24.338 1.00 15.08 71 GLU B C 1
ATOM 1952 O O . GLU B 1 74 ? 28.037 26.236 25.139 1.00 14.79 71 GLU B O 1
ATOM 1958 N N A MET B 1 75 ? 28.257 27.287 23.133 0.50 14.12 72 MET B N 1
ATOM 1959 N N B MET B 1 75 ? 28.235 27.290 23.138 0.50 14.45 72 MET B N 1
ATOM 1960 C CA A MET B 1 75 ? 26.961 26.821 22.629 0.50 15.49 72 MET B CA 1
ATOM 1961 C CA B MET B 1 75 ? 26.929 26.806 22.653 0.50 16.01 72 MET B CA 1
ATOM 1962 C C A MET B 1 75 ? 26.900 25.304 22.626 0.50 15.01 72 MET B C 1
ATOM 1963 C C B MET B 1 75 ? 26.886 25.289 22.611 0.50 15.30 72 MET B C 1
ATOM 1964 O O A MET B 1 75 ? 25.920 24.694 23.073 0.50 13.70 72 MET B O 1
ATOM 1965 O O B MET B 1 75 ? 25.904 24.661 23.027 0.50 13.94 72 MET B O 1
ATOM 1974 N N . GLU B 1 76 ? 27.961 24.705 22.089 1.00 14.67 73 GLU B N 1
ATOM 1975 C CA . GLU B 1 76 ? 28.079 23.264 21.938 1.00 15.87 73 GLU B CA 1
ATOM 1976 C C . GLU B 1 76 ? 27.903 22.532 23.273 1.00 15.15 73 GLU B C 1
ATOM 1977 O O . GLU B 1 76 ? 27.327 21.442 23.299 1.00 15.86 73 GLU B O 1
ATOM 1983 N N . ARG B 1 77 ? 28.383 23.134 24.351 1.00 13.71 74 ARG B N 1
ATOM 1984 C CA . ARG B 1 77 ? 28.325 22.582 25.710 1.00 16.13 74 ARG B CA 1
ATOM 1985 C C . ARG B 1 77 ? 27.025 22.895 26.452 1.00 13.90 74 ARG B C 1
ATOM 1986 O O . ARG B 1 77 ? 26.796 22.366 27.529 1.00 14.23 74 ARG B O 1
ATOM 1994 N N . SER B 1 78 ? 26.184 23.766 25.898 1.00 11.84 75 SER B N 1
ATOM 1995 C CA . SER B 1 78 ? 24.950 24.136 26.550 1.00 11.32 75 SER B CA 1
ATOM 1996 C C . SER B 1 78 ? 23.999 22.947 26.659 1.00 10.49 75 SER B C 1
ATOM 1997 O O . SER B 1 78 ? 23.605 22.371 25.620 1.00 8.72 75 SER B O 1
ATOM 2000 N N . PRO B 1 79 ? 23.607 22.564 27.899 1.00 10.65 76 PRO B N 1
ATOM 2001 C CA . PRO B 1 79 ? 22.635 21.453 27.987 1.00 10.53 76 PRO B CA 1
ATOM 2002 C C . PRO B 1 79 ? 21.347 21.649 27.214 1.00 10.53 76 PRO B C 1
ATOM 2003 O O . PRO B 1 79 ? 20.811 20.690 26.662 1.00 9.14 76 PRO B O 1
ATOM 2007 N N . GLN B 1 80 ? 20.831 22.878 27.182 1.00 9.10 77 GLN B N 1
ATOM 2008 C CA . GLN B 1 80 ? 19.617 23.137 26.404 1.00 9.28 77 GLN B CA 1
ATOM 2009 C C . GLN B 1 80 ? 19.829 22.852 24.923 1.00 7.89 77 GLN B C 1
ATOM 2010 O O . GLN B 1 80 ? 18.952 22.243 24.277 1.00 8.66 77 GLN B O 1
ATOM 2016 N N . LEU B 1 81 ? 21.016 23.231 24.397 1.00 8.29 78 LEU B N 1
ATOM 2017 C CA . LEU B 1 81 ? 21.276 22.952 22.992 1.00 8.06 78 LEU B CA 1
ATOM 2018 C C . LEU B 1 81 ? 21.373 21.441 22.765 1.00 7.93 78 LEU B C 1
ATOM 2019 O O . LEU B 1 81 ? 20.816 20.890 21.818 1.00 7.77 78 LEU B O 1
ATOM 2024 N N . ARG B 1 82 ? 22.091 20.773 23.662 1.00 7.63 79 ARG B N 1
ATOM 2025 C CA . ARG B 1 82 ? 22.365 19.353 23.450 1.00 8.35 79 ARG B CA 1
ATOM 2026 C C . ARG B 1 82 ? 21.090 18.489 23.556 1.00 7.77 79 ARG B C 1
ATOM 2027 O O . ARG B 1 82 ? 20.904 17.533 22.808 1.00 8.30 79 ARG B O 1
ATOM 2035 N N . LYS B 1 83 ? 20.241 18.829 24.516 1.00 6.83 80 LYS B N 1
ATOM 2036 C CA . LYS B 1 83 ? 18.956 18.132 24.710 1.00 8.88 80 LYS B CA 1
ATOM 2037 C C . LYS B 1 83 ? 18.133 18.300 23.433 1.00 7.51 80 LYS B C 1
ATOM 2038 O O . LYS B 1 83 ? 17.576 17.341 22.932 1.00 8.09 80 LYS B O 1
ATOM 2044 N N . HIS B 1 84 ? 18.121 19.509 22.857 1.00 8.30 81 HIS B N 1
ATOM 2045 C CA . HIS B 1 84 ? 17.391 19.715 21.626 1.00 7.21 81 HIS B CA 1
ATOM 2046 C C . HIS B 1 84 ? 17.970 18.879 20.487 1.00 7.08 81 HIS B C 1
ATOM 2047 O O . HIS B 1 84 ? 17.215 18.320 19.648 1.00 7.62 81 HIS B O 1
ATOM 2054 N N . ALA B 1 85 ? 19.279 18.812 20.416 1.00 6.87 82 ALA B N 1
ATOM 2055 C CA . ALA B 1 85 ? 19.954 17.997 19.386 1.00 7.18 82 ALA B CA 1
ATOM 2056 C C . ALA B 1 85 ? 19.512 16.541 19.438 1.00 7.10 82 ALA B C 1
ATOM 2057 O O . ALA B 1 85 ? 19.160 15.944 18.444 1.00 7.33 82 ALA B O 1
ATOM 2059 N N . CYS B 1 86 ? 19.463 15.984 20.633 1.00 7.53 83 CYS B N 1
ATOM 2060 C CA . CYS B 1 86 ? 19.002 14.598 20.818 1.00 6.82 83 CYS B CA 1
ATOM 2061 C C . CYS B 1 86 ? 17.547 14.456 20.456 1.00 7.19 83 CYS B C 1
ATOM 2062 O O . CYS B 1 86 ? 17.163 13.487 19.792 1.00 7.66 83 CYS B O 1
ATOM 2065 N N . ARG B 1 87 ? 16.726 15.411 20.865 1.00 5.96 84 ARG B N 1
ATOM 2066 C CA . ARG B 1 87 ? 15.301 15.380 20.525 1.00 6.43 84 ARG B CA 1
ATOM 2067 C C . ARG B 1 87 ? 15.025 15.487 19.034 1.00 6.30 84 ARG B C 1
ATOM 2068 O O . ARG B 1 87 ? 14.131 14.799 18.521 1.00 6.83 84 ARG B O 1
ATOM 2076 N N . VAL B 1 88 ? 15.757 16.353 18.340 1.00 6.35 85 VAL B N 1
ATOM 2077 C CA . VAL B 1 88 ? 15.598 16.503 16.897 1.00 7.17 85 VAL B CA 1
ATOM 2078 C C . VAL B 1 88 ? 15.938 15.189 16.241 1.00 6.90 85 VAL B C 1
ATOM 2079 O O . VAL B 1 88 ? 15.238 14.722 15.359 1.00 8.28 85 VAL B O 1
ATOM 2083 N N . MET B 1 89 ? 17.042 14.591 16.647 1.00 7.21 86 MET B N 1
ATOM 2084 C CA . MET B 1 89 ? 17.450 13.317 16.064 1.00 7.77 86 MET B CA 1
ATOM 2085 C C . MET B 1 89 ? 16.438 12.200 16.330 1.00 7.50 86 MET B C 1
ATOM 2086 O O . MET B 1 89 ? 16.135 11.409 15.444 1.00 8.57 86 MET B O 1
ATOM 2091 N N . GLY B 1 90 ? 15.893 12.128 17.536 1.00 6.53 87 GLY B N 1
ATOM 2092 C CA . GLY B 1 90 ? 14.875 11.144 17.844 1.00 7.02 87 GLY B CA 1
ATOM 2093 C C . GLY B 1 90 ? 13.614 11.341 17.014 1.00 6.65 87 GLY B C 1
ATOM 2094 O O . GLY B 1 90 ? 13.033 10.375 16.486 1.00 7.60 87 GLY B O 1
ATOM 2095 N N . ALA B 1 91 ? 13.145 12.584 16.888 1.00 7.60 88 ALA B N 1
ATOM 2096 C CA . ALA B 1 91 ? 11.917 12.850 16.120 1.00 8.75 88 ALA B CA 1
ATOM 2097 C C . ALA B 1 91 ? 12.123 12.569 14.643 1.00 8.29 88 ALA B C 1
ATOM 2098 O O . ALA B 1 91 ? 11.274 11.879 14.008 1.00 8.83 88 ALA B O 1
ATOM 2100 N N . LEU B 1 92 ? 13.259 13.032 14.088 1.00 7.92 89 LEU B N 1
ATOM 2101 C CA . LEU B 1 92 ? 13.588 12.717 12.687 1.00 10.05 89 LEU B CA 1
ATOM 2102 C C . LEU B 1 92 ? 13.741 11.230 12.473 1.00 8.78 89 LEU B C 1
ATOM 2103 O O . LEU B 1 92 ? 13.353 10.704 11.419 1.00 9.67 89 LEU B O 1
ATOM 2108 N N . ASN B 1 93 ? 14.232 10.512 13.488 1.00 8.60 90 ASN B N 1
ATOM 2109 C CA . ASN B 1 93 ? 14.402 9.065 13.333 1.00 9.04 90 ASN B CA 1
ATOM 2110 C C . ASN B 1 93 ? 13.053 8.385 13.206 1.00 8.18 90 ASN B C 1
ATOM 2111 O O . ASN B 1 93 ? 12.895 7.480 12.421 1.00 8.89 90 ASN B O 1
ATOM 2116 N N . THR B 1 94 ? 12.076 8.850 13.979 1.00 8.70 91 THR B N 1
ATOM 2117 C CA . THR B 1 94 ? 10.718 8.341 13.903 1.00 8.90 91 THR B CA 1
ATOM 2118 C C . THR B 1 94 ? 10.118 8.580 12.559 1.00 9.93 91 THR B C 1
ATOM 2119 O O . THR B 1 94 ? 9.517 7.693 11.997 1.00 10.97 91 THR B O 1
ATOM 2123 N N . VAL B 1 95 ? 10.320 9.767 12.026 1.00 9.58 92 VAL B N 1
ATOM 2124 C CA . VAL B 1 95 ? 9.872 10.065 10.674 1.00 9.81 92 VAL B CA 1
ATOM 2125 C C . VAL B 1 95 ? 10.529 9.133 9.664 1.00 9.97 92 VAL B C 1
ATOM 2126 O O . VAL B 1 95 ? 9.841 8.485 8.885 1.00 9.95 92 VAL B O 1
ATOM 2130 N N . VAL B 1 96 ? 11.851 9.012 9.682 1.00 10.54 93 VAL B N 1
ATOM 2131 C CA . VAL B 1 96 ? 12.542 8.252 8.609 1.00 11.50 93 VAL B CA 1
ATOM 2132 C C . VAL B 1 96 ? 12.172 6.786 8.695 1.00 11.14 93 VAL B C 1
ATOM 2133 O O . VAL B 1 96 ? 11.916 6.130 7.670 1.00 11.37 93 VAL B O 1
ATOM 2137 N N . GLU B 1 97 ? 12.147 6.232 9.904 1.00 11.80 94 GLU B N 1
ATOM 2138 C CA . GLU B 1 97 ? 11.797 4.839 10.028 1.00 13.30 94 GLU B CA 1
ATOM 2139 C C . GLU B 1 97 ? 10.352 4.514 9.585 1.00 13.00 94 GLU B C 1
ATOM 2140 O O . GLU B 1 97 ? 10.069 3.350 9.260 1.00 14.82 94 GLU B O 1
ATOM 2146 N N . ASN B 1 98 ? 9.466 5.507 9.605 1.00 11.83 95 ASN B N 1
ATOM 2147 C CA . ASN B 1 98 ? 8.050 5.306 9.283 1.00 12.97 95 ASN B CA 1
ATOM 2148 C C . ASN B 1 98 ? 7.628 5.931 7.963 1.00 12.61 95 ASN B C 1
ATOM 2149 O O . ASN B 1 98 ? 6.444 6.198 7.738 1.00 13.73 95 ASN B O 1
ATOM 2154 N N . LEU B 1 99 ? 8.606 6.129 7.071 1.00 13.23 96 LEU B N 1
ATOM 2155 C CA . LEU B 1 99 ? 8.305 6.822 5.824 1.00 14.10 96 LEU B CA 1
ATOM 2156 C C . LEU B 1 99 ? 7.280 6.045 4.970 1.00 15.17 96 LEU B C 1
ATOM 2157 O O . LEU B 1 99 ? 6.598 6.628 4.126 1.00 16.03 96 LEU B O 1
ATOM 2162 N N . HIS B 1 100 ? 7.201 4.742 5.189 1.00 15.26 97 HIS B N 1
ATOM 2163 C CA . HIS B 1 100 ? 6.199 3.897 4.476 1.00 16.68 97 HIS B CA 1
ATOM 2164 C C . HIS B 1 100 ? 4.766 4.132 4.974 1.00 17.41 97 HIS B C 1
ATOM 2165 O O . HIS B 1 100 ? 3.805 3.600 4.396 1.00 19.00 97 HIS B O 1
ATOM 2172 N N . ASP B 1 101 ? 4.612 4.875 6.066 1.00 16.34 98 ASP B N 1
ATOM 2173 C CA . ASP B 1 101 ? 3.315 5.028 6.758 1.00 17.83 98 ASP B CA 1
ATOM 2174 C C . ASP B 1 101 ? 3.008 6.526 6.864 1.00 18.19 98 ASP B C 1
ATOM 2175 O O . ASP B 1 101 ? 3.400 7.194 7.839 1.00 16.48 98 ASP B O 1
ATOM 2180 N N . PRO B 1 102 ? 2.340 7.068 5.846 1.00 18.64 99 PRO B N 1
ATOM 2181 C CA . PRO B 1 102 ? 2.130 8.508 5.746 1.00 19.13 99 PRO B CA 1
ATOM 2182 C C . PRO B 1 102 ? 1.408 9.117 6.951 1.00 18.80 99 PRO B C 1
ATOM 2183 O O . PRO B 1 102 ? 1.736 10.210 7.360 1.00 17.67 99 PRO B O 1
ATOM 2187 N N . ASP B 1 103 ? 0.477 8.396 7.550 1.00 18.92 100 ASP B N 1
ATOM 2188 C CA . ASP B 1 103 ? -0.218 8.955 8.701 1.00 18.88 100 ASP B CA 1
ATOM 2189 C C . ASP B 1 103 ? 0.663 9.049 9.931 1.00 17.69 100 ASP B C 1
ATOM 2190 O O . ASP B 1 103 ? 0.465 9.926 10.759 1.00 16.88 100 ASP B O 1
ATOM 2195 N N . LYS B 1 104 ? 1.608 8.135 10.070 1.00 17.06 101 LYS B N 1
ATOM 2196 C CA . LYS B 1 104 ? 2.567 8.186 11.173 1.00 16.81 101 LYS B CA 1
ATOM 2197 C C . LYS B 1 104 ? 3.545 9.347 10.971 1.00 15.87 101 LYS B C 1
ATOM 2198 O O . LYS B 1 104 ? 3.849 10.081 11.913 1.00 15.44 101 LYS B O 1
ATOM 2204 N N . VAL B 1 105 ? 4.037 9.495 9.746 1.00 15.22 102 VAL B N 1
ATOM 2205 C CA . VAL B 1 105 ? 4.882 10.636 9.421 1.00 15.12 102 VAL B CA 1
ATOM 2206 C C . VAL B 1 105 ? 4.142 11.937 9.735 1.00 14.76 102 VAL B C 1
ATOM 2207 O O . VAL B 1 105 ? 4.686 12.853 10.344 1.00 13.34 102 VAL B O 1
ATOM 2211 N N . SER B 1 106 ? 2.893 11.998 9.307 1.00 14.70 103 SER B N 1
ATOM 2212 C CA . SER B 1 106 ? 2.075 13.205 9.517 1.00 16.01 103 SER B CA 1
ATOM 2213 C C . SER B 1 106 ? 1.858 13.465 11.001 1.00 15.94 103 SER B C 1
ATOM 2214 O O . SER B 1 106 ? 1.921 14.604 11.451 1.00 16.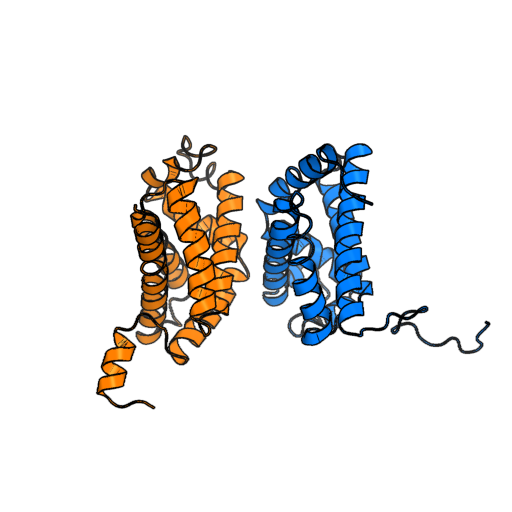47 103 SER B O 1
ATOM 2217 N N . SER B 1 107 ? 1.648 12.399 11.773 1.00 14.43 104 SER B N 1
ATOM 2218 C CA . SER B 1 107 ? 1.364 12.579 13.191 1.00 15.37 104 SER B CA 1
ATOM 2219 C C . SER B 1 107 ? 2.580 13.108 13.946 1.00 14.22 104 SER B C 1
ATOM 2220 O O . SER B 1 107 ? 2.427 13.996 14.808 1.00 15.37 104 SER B O 1
ATOM 2223 N N . VAL B 1 108 ? 3.764 12.599 13.616 1.00 13.86 105 VAL B N 1
ATOM 2224 C CA . VAL B 1 108 ? 5.000 13.048 14.283 1.00 13.30 105 VAL B CA 1
ATOM 2225 C C . VAL B 1 108 ? 5.236 14.524 13.907 1.00 13.07 105 VAL B C 1
ATOM 2226 O O . VAL B 1 108 ? 5.506 15.345 14.765 1.00 11.25 105 VAL B O 1
ATOM 2230 N N . LEU B 1 109 ? 5.138 14.846 12.611 1.00 11.97 106 LEU B N 1
ATOM 2231 C CA . LEU B 1 109 ? 5.485 16.193 12.161 1.00 12.25 106 LEU B CA 1
ATOM 2232 C C . LEU B 1 109 ? 4.441 17.223 12.538 1.00 11.63 106 LEU B C 1
ATOM 2233 O O . LEU B 1 109 ? 4.784 18.370 12.755 1.00 10.95 106 LEU B O 1
ATOM 2238 N N . ALA B 1 110 ? 3.172 16.809 12.643 1.00 12.10 107 ALA B N 1
ATOM 2239 C CA . ALA B 1 110 ? 2.108 17.700 13.177 1.00 12.72 107 ALA B CA 1
ATOM 2240 C C . ALA B 1 110 ? 2.352 18.035 14.630 1.00 12.16 107 ALA B C 1
ATOM 2241 O O . ALA B 1 110 ? 2.214 19.171 15.026 1.00 12.75 107 ALA B O 1
ATOM 2243 N N . LEU B 1 111 ? 2.707 17.038 15.427 1.00 12.50 108 LEU B N 1
ATOM 2244 C CA . LEU B 1 111 ? 3.020 17.265 16.849 1.00 13.33 108 LEU B CA 1
ATOM 2245 C C . LEU B 1 111 ? 4.155 18.253 16.978 1.00 12.31 108 LEU B C 1
ATOM 2246 O O . LEU B 1 111 ? 4.077 19.196 17.724 1.00 12.43 108 LEU B O 1
ATOM 2251 N N . VAL B 1 112 ? 5.230 17.989 16.257 1.00 12.08 109 VAL B N 1
ATOM 2252 C CA . VAL B 1 112 ? 6.365 18.893 16.253 1.00 11.28 109 VAL B CA 1
ATOM 2253 C C . VAL B 1 112 ? 5.963 20.276 15.773 1.00 10.24 109 VAL B C 1
ATOM 2254 O O . VAL B 1 112 ? 6.250 21.274 16.434 1.00 9.54 109 VAL B O 1
ATOM 2258 N N . GLY B 1 113 ? 5.320 20.348 14.620 1.00 10.11 110 GLY B N 1
ATOM 2259 C CA . GLY B 1 113 ? 4.950 21.627 14.035 1.00 11.01 110 GLY B CA 1
ATOM 2260 C C . GLY B 1 113 ? 4.068 22.448 14.973 1.00 10.49 110 GLY B C 1
ATOM 2261 O O . GLY B 1 113 ? 4.337 23.603 15.200 1.00 9.48 110 GLY B O 1
ATOM 2262 N N . LYS B 1 114 ? 3.030 21.833 15.543 1.00 10.56 111 LYS B N 1
ATOM 2263 C CA . LYS B 1 114 ? 2.091 22.606 16.396 1.00 11.10 111 LYS B CA 1
ATOM 2264 C C . LYS B 1 114 ? 2.785 23.091 17.667 1.00 10.53 111 LYS B C 1
ATOM 2265 O O . LYS B 1 114 ? 2.565 24.202 18.084 1.00 11.68 111 LYS B O 1
ATOM 2271 N N . ALA B 1 115 ? 3.645 22.256 18.258 1.00 9.19 112 ALA B N 1
ATOM 2272 C CA . ALA B 1 115 ? 4.396 22.650 19.454 1.00 10.15 112 ALA B CA 1
ATOM 2273 C C . ALA B 1 115 ? 5.307 23.838 19.162 1.00 8.69 112 ALA B C 1
ATOM 2274 O O . ALA B 1 115 ? 5.351 24.791 19.914 1.00 10.35 112 ALA B O 1
ATOM 2276 N N . HIS B 1 116 ? 5.985 23.818 18.035 1.00 8.59 113 HIS B N 1
ATOM 2277 C CA . HIS B 1 116 ? 6.884 24.916 17.667 1.00 8.04 113 HIS B CA 1
ATOM 2278 C C . HIS B 1 116 ? 6.154 26.177 17.292 1.00 9.23 113 HIS B C 1
ATOM 2279 O O . HIS B 1 116 ? 6.663 27.232 17.564 1.00 9.75 113 HIS B O 1
ATOM 2286 N N . ALA B 1 117 ? 4.968 26.058 16.710 1.00 9.44 114 ALA B N 1
ATOM 2287 C CA . ALA B 1 117 ? 4.129 27.228 16.389 1.00 10.41 114 ALA B CA 1
ATOM 2288 C C . ALA B 1 117 ? 3.551 27.835 17.652 1.00 11.36 114 ALA B C 1
ATOM 2289 O O . ALA B 1 117 ? 3.544 29.055 17.819 1.00 12.81 114 ALA B O 1
ATOM 2291 N N . LEU B 1 118 ? 3.027 26.984 18.528 1.00 11.12 115 LEU B N 1
ATOM 2292 C CA . LEU B 1 118 ? 2.242 27.474 19.679 1.00 11.92 115 LEU B CA 1
ATOM 2293 C C . LEU B 1 118 ? 3.003 27.680 20.948 1.00 12.05 115 LEU B C 1
ATOM 2294 O O . LEU B 1 118 ? 2.746 28.644 21.677 1.00 14.72 115 LEU B O 1
ATOM 2299 N N . LYS B 1 119 ? 3.876 26.752 21.280 1.00 13.66 116 LYS B N 1
ATOM 2300 C CA . LYS B 1 119 ? 4.639 26.837 22.527 1.00 13.29 116 LYS B CA 1
ATOM 2301 C C . LYS B 1 119 ? 5.923 27.629 22.300 1.00 12.64 116 LYS B C 1
ATOM 2302 O O . LYS B 1 119 ? 6.235 28.565 23.057 1.00 15.06 116 LYS B O 1
ATOM 2308 N N . HIS B 1 120 ? 6.674 27.257 21.269 1.00 11.15 117 HIS B N 1
ATOM 2309 C CA . HIS B 1 120 ? 8.000 27.841 21.049 1.00 10.82 117 HIS B CA 1
ATOM 2310 C C . HIS B 1 120 ? 7.991 29.099 20.205 1.00 10.82 117 HIS B C 1
ATOM 2311 O O . HIS B 1 120 ? 8.961 29.878 20.229 1.00 11.28 117 HIS B O 1
ATOM 2318 N N . LYS B 1 121 ? 6.896 29.327 19.502 1.00 11.53 118 LYS B N 1
ATOM 2319 C CA . LYS B 1 121 ? 6.685 30.517 18.654 1.00 12.28 118 LYS B CA 1
ATOM 2320 C C . LYS B 1 121 ? 7.823 30.742 17.617 1.00 11.62 118 LYS B C 1
ATOM 2321 O O . LYS B 1 121 ? 8.202 31.854 17.270 1.00 11.63 118 LYS B O 1
ATOM 2327 N N . VAL B 1 122 ? 8.268 29.639 17.039 1.00 10.25 119 VAL B N 1
ATOM 2328 C CA . VAL B 1 122 ? 9.333 29.648 16.065 1.00 10.97 119 VAL B CA 1
ATOM 2329 C C . VAL B 1 122 ? 8.820 30.017 14.666 1.00 11.19 119 VAL B C 1
ATOM 2330 O O . VAL B 1 122 ? 7.917 29.356 14.122 1.00 11.39 119 VAL B O 1
ATOM 2334 N N . GLU B 1 123 ? 9.473 31.005 14.040 1.00 10.65 120 GLU B N 1
ATOM 2335 C CA . GLU B 1 123 ? 9.178 31.328 12.628 1.00 11.06 120 GLU B CA 1
ATOM 2336 C C . GLU B 1 123 ? 9.364 30.084 11.780 1.00 10.76 120 GLU B C 1
ATOM 2337 O O . GLU B 1 123 ? 10.423 29.461 11.848 1.00 11.01 120 GLU B O 1
ATOM 2343 N N . PRO B 1 124 ? 8.329 29.701 10.996 1.00 11.29 121 PRO B N 1
ATOM 2344 C CA . PRO B 1 124 ? 8.418 28.419 10.276 1.00 11.45 121 PRO B CA 1
ATOM 2345 C C . PRO B 1 124 ? 9.558 28.317 9.265 1.00 11.11 121 PRO B C 1
ATOM 2346 O O . PRO B 1 124 ? 10.051 27.206 8.999 1.00 11.79 121 PRO B O 1
ATOM 2350 N N . VAL B 1 125 ? 10.000 29.449 8.717 1.00 12.35 122 VAL B N 1
ATOM 2351 C CA . VAL B 1 125 ? 11.134 29.442 7.800 1.00 13.05 122 VAL B CA 1
ATOM 2352 C C . VAL B 1 125 ? 12.347 28.752 8.397 1.00 12.60 122 VAL B C 1
ATOM 2353 O O . VAL B 1 125 ? 13.100 28.095 7.663 1.00 12.48 122 VAL B O 1
ATOM 2357 N N . TYR B 1 126 ? 12.538 28.850 9.717 1.00 12.16 123 TYR B N 1
ATOM 2358 C CA . TYR B 1 126 ? 13.688 28.162 10.303 1.00 11.59 123 TYR B CA 1
ATOM 2359 C C . TYR B 1 126 ? 13.690 26.630 10.092 1.00 11.35 123 TYR B C 1
ATOM 2360 O O . TYR B 1 126 ? 14.779 25.983 10.128 1.00 10.49 123 TYR B O 1
ATOM 2369 N N . PHE B 1 127 ? 12.500 26.032 9.903 1.00 11.26 124 PHE B N 1
ATOM 2370 C CA . PHE B 1 127 ? 12.459 24.616 9.570 1.00 11.70 124 PHE B CA 1
ATOM 2371 C C . PHE B 1 127 ? 13.077 24.335 8.208 1.00 12.91 124 PHE B C 1
ATOM 2372 O O . PHE B 1 127 ? 13.821 23.355 8.081 1.00 13.77 124 PHE B O 1
ATOM 2380 N N . LYS B 1 128 ? 12.802 25.203 7.238 1.00 14.42 125 LYS B N 1
ATOM 2381 C CA . LYS B 1 128 ? 13.386 25.087 5.913 1.00 14.23 125 LYS B CA 1
ATOM 2382 C C . LYS B 1 128 ? 14.896 25.193 6.023 1.00 13.09 125 LYS B C 1
ATOM 2383 O O . LYS B 1 128 ? 15.652 24.363 5.468 1.00 12.83 125 LYS B O 1
ATOM 2389 N N . ILE B 1 129 ? 15.329 26.193 6.780 1.00 12.57 126 ILE B N 1
ATOM 2390 C CA . ILE B 1 129 ? 16.778 26.432 6.985 1.00 11.33 126 ILE B CA 1
ATOM 2391 C C . ILE B 1 129 ? 17.467 25.281 7.675 1.00 10.41 126 ILE B C 1
ATOM 2392 O O . ILE B 1 129 ? 18.495 24.784 7.193 1.00 10.49 126 ILE B O 1
ATOM 2397 N N . LEU B 1 130 ? 16.935 24.847 8.828 1.00 10.28 127 LEU B N 1
ATOM 2398 C CA . LEU B 1 130 ? 17.545 23.746 9.553 1.00 10.94 127 LEU B CA 1
ATOM 2399 C C . LEU B 1 130 ? 17.594 22.483 8.707 1.00 11.23 127 LEU B C 1
ATOM 2400 O O . LEU B 1 130 ? 18.597 21.779 8.729 1.00 10.10 127 LEU B O 1
ATOM 2405 N N A SER B 1 131 ? 16.503 22.178 7.998 0.50 11.55 128 SER B N 1
ATOM 2406 N N B SER B 1 131 ? 16.500 22.190 7.990 0.50 11.58 128 SER B N 1
ATOM 2407 C CA A SER B 1 131 ? 16.491 20.993 7.141 0.50 12.00 128 SER B CA 1
ATOM 2408 C CA B SER B 1 131 ? 16.460 20.994 7.142 0.50 11.95 128 SER B CA 1
ATOM 2409 C C A SER B 1 131 ? 17.634 21.068 6.127 0.50 12.32 128 SER B C 1
ATOM 2410 C C B SER B 1 131 ? 17.538 21.054 6.045 0.50 12.39 128 SER B C 1
ATOM 2411 O O A SER B 1 131 ? 18.328 20.063 5.875 0.50 12.59 128 SER B O 1
ATOM 2412 O O B SER B 1 131 ? 18.086 20.012 5.648 0.50 13.04 128 SER B O 1
ATOM 2417 N N . GLY B 1 132 ? 17.856 22.258 5.586 1.00 12.14 129 GLY B N 1
ATOM 2418 C CA . GLY B 1 132 ? 18.977 22.468 4.688 1.00 12.48 129 GLY B CA 1
ATOM 2419 C C . GLY B 1 132 ? 20.307 22.087 5.299 1.00 12.98 129 GLY B C 1
ATOM 2420 O O . GLY B 1 132 ? 21.167 21.478 4.659 1.00 13.77 129 GLY B O 1
ATOM 2421 N N . VAL B 1 133 ? 20.501 22.464 6.558 1.00 13.19 130 VAL B N 1
ATOM 2422 C CA . VAL B 1 133 ? 21.725 22.112 7.228 1.00 13.69 130 VAL B CA 1
ATOM 2423 C C . VAL B 1 133 ? 21.843 20.605 7.419 1.00 12.92 130 VAL B C 1
ATOM 2424 O O . VAL B 1 133 ? 22.907 20.015 7.280 1.00 12.86 130 VAL B O 1
ATOM 2428 N N . ILE B 1 134 ? 20.721 19.937 7.695 1.00 13.35 131 ILE B N 1
ATOM 2429 C CA . ILE B 1 134 ? 20.768 18.492 7.846 1.00 14.17 131 ILE B CA 1
ATOM 2430 C C . ILE B 1 134 ? 21.293 17.867 6.524 1.00 14.54 131 ILE B C 1
ATOM 2431 O O . ILE B 1 134 ? 22.160 17.002 6.520 1.00 15.35 131 ILE B O 1
ATOM 2436 N N . LEU B 1 135 ? 20.735 18.312 5.410 1.00 14.65 132 LEU B N 1
ATOM 2437 C CA . LEU B 1 135 ? 21.149 17.849 4.083 1.00 15.83 132 LEU B CA 1
ATOM 2438 C C . LEU B 1 135 ? 22.616 18.122 3.775 1.00 16.41 132 LEU B C 1
ATOM 2439 O O . LEU B 1 135 ? 23.275 17.259 3.130 1.00 17.48 132 LEU B O 1
ATOM 2444 N N . GLU B 1 136 ? 23.151 19.255 4.249 1.00 16.68 133 GLU B N 1
ATOM 2445 C CA . GLU B 1 136 ? 24.573 19.547 4.078 1.00 19.18 133 GLU B CA 1
ATOM 2446 C C . GLU B 1 136 ? 25.398 18.528 4.835 1.00 20.30 133 GLU B C 1
ATOM 2447 O O . GLU B 1 136 ? 26.397 18.021 4.307 1.00 20.81 133 GLU B O 1
ATOM 2453 N N . VAL B 1 137 ? 24.991 18.224 6.070 1.00 20.73 134 VAL B N 1
ATOM 2454 C CA . VAL B 1 137 ? 25.746 17.275 6.879 1.00 22.17 134 VAL B CA 1
ATOM 2455 C C . VAL B 1 137 ? 25.706 15.866 6.280 1.00 23.02 134 VAL B C 1
ATOM 2456 O O . VAL B 1 137 ? 26.703 15.137 6.310 1.00 23.11 134 VAL B O 1
ATOM 2460 N N . VAL B 1 138 ? 24.554 15.478 5.725 1.00 23.80 135 VAL B N 1
ATOM 2461 C CA . VAL B 1 138 ? 24.439 14.224 4.995 1.00 25.12 135 VAL B CA 1
ATOM 2462 C C . VAL B 1 138 ? 25.373 14.200 3.788 1.00 26.22 135 VAL B C 1
ATOM 2463 O O . VAL B 1 138 ? 25.960 13.159 3.468 1.00 26.23 135 VAL B O 1
ATOM 2467 N N . ALA B 1 139 ? 25.460 15.326 3.082 1.00 27.14 136 ALA B N 1
ATOM 2468 C CA . ALA B 1 139 ? 26.210 15.383 1.814 1.00 29.36 136 ALA B CA 1
ATOM 2469 C C . ALA B 1 139 ? 27.686 15.257 2.130 1.00 30.58 136 ALA B C 1
ATOM 2470 O O . ALA B 1 139 ? 28.449 14.650 1.392 1.00 31.49 136 ALA B O 1
ATOM 2472 N N . GLU B 1 140 ? 28.068 15.781 3.274 1.00 32.23 137 GLU B N 1
ATOM 2473 C CA . GLU B 1 140 ? 29.435 15.696 3.726 1.00 34.07 137 GLU B CA 1
ATOM 2474 C C . GLU B 1 140 ? 29.826 14.298 4.177 1.00 35.53 137 GLU B C 1
ATOM 2475 O O . GLU B 1 140 ? 30.907 13.824 3.827 1.00 37.12 137 GLU B O 1
ATOM 2481 N N . GLU B 1 141 ? 28.960 13.651 4.949 1.00 35.89 138 GLU B N 1
ATOM 2482 C CA . GLU B 1 141 ? 29.147 12.259 5.370 1.00 36.65 138 GLU B CA 1
ATOM 2483 C C . GLU B 1 141 ? 29.184 11.261 4.179 1.00 36.86 138 GLU B C 1
ATOM 2484 O O . GLU B 1 141 ? 30.002 10.359 4.146 1.00 38.06 138 GLU B O 1
ATOM 2490 N N . PHE B 1 142 ? 28.303 11.440 3.204 1.00 37.20 139 PHE B N 1
ATOM 2491 C CA . PHE B 1 142 ? 28.208 10.577 2.026 1.00 37.69 139 PHE B CA 1
ATOM 2492 C C . PHE B 1 142 ? 28.361 11.446 0.801 1.00 39.38 139 PHE B C 1
ATOM 2493 O O . PHE B 1 142 ? 27.385 12.075 0.364 1.00 41.77 139 PHE B O 1
ATOM 2501 N N . ALA B 1 143 ? 29.567 11.534 0.277 1.00 40.41 140 ALA B N 1
ATOM 2502 C CA . ALA B 1 143 ? 29.812 12.276 -0.972 1.00 40.90 140 ALA B CA 1
ATOM 2503 C C . ALA B 1 143 ? 29.984 11.358 -2.199 1.00 41.77 140 ALA B C 1
ATOM 2504 O O . ALA B 1 143 ? 29.865 11.825 -3.329 1.00 42.07 140 ALA B O 1
ATOM 2506 N N . SER B 1 144 ? 30.272 10.074 -1.954 1.00 42.78 141 SER B N 1
ATOM 2507 C CA . SER B 1 144 ? 30.481 9.045 -2.989 1.00 43.17 141 SER B CA 1
ATOM 2508 C C . SER B 1 144 ? 29.240 8.192 -3.299 1.00 44.18 141 SER B C 1
ATOM 2509 O O . SER B 1 144 ? 28.993 7.759 -4.455 1.00 44.95 141 SER B O 1
ATOM 2512 N N . ASP B 1 145 ? 28.492 7.916 -2.231 1.00 44.62 142 ASP B N 1
ATOM 2513 C CA . ASP B 1 145 ? 27.243 7.141 -2.269 1.00 43.42 142 ASP B CA 1
ATOM 2514 C C . ASP B 1 145 ? 26.051 8.047 -2.593 1.00 42.75 142 ASP B C 1
ATOM 2515 O O . ASP B 1 145 ? 25.067 8.034 -1.874 1.00 43.59 142 ASP B O 1
ATOM 2520 N N . PHE B 1 146 ? 26.143 8.814 -3.680 1.00 41.56 143 PHE B N 1
ATOM 2521 C CA . PHE B 1 146 ? 25.278 9.986 -3.863 1.00 39.75 143 PHE B CA 1
ATOM 2522 C C . PHE B 1 146 ? 24.974 10.353 -5.360 1.00 38.41 143 PHE B C 1
ATOM 2523 O O . PHE B 1 146 ? 24.990 11.562 -5.698 1.00 38.86 143 PHE B O 1
ATOM 2531 N N . PRO B 1 147 ? 24.625 9.337 -6.240 1.00 35.17 144 PRO B N 1
ATOM 2532 C CA . PRO B 1 147 ? 24.176 9.603 -7.641 1.00 31.59 144 PRO B CA 1
ATOM 2533 C C . PRO B 1 147 ? 22.970 10.534 -7.620 1.00 27.45 144 PRO B C 1
ATOM 2534 O O . PRO B 1 147 ? 22.488 10.811 -6.561 1.00 25.14 144 PRO B O 1
ATOM 2538 N N . PRO B 1 148 ? 22.500 11.043 -8.771 1.00 23.70 145 PRO B N 1
ATOM 2539 C CA . PRO B 1 148 ? 21.520 12.102 -8.688 1.00 21.92 145 PRO B CA 1
ATOM 2540 C C . PRO B 1 148 ? 20.226 11.693 -7.952 1.00 18.52 145 PRO B C 1
ATOM 2541 O O . PRO B 1 148 ? 19.599 12.496 -7.268 1.00 16.57 145 PRO B O 1
ATOM 2545 N N . GLU B 1 149 ? 19.842 10.442 -8.083 1.00 15.74 146 GLU B N 1
ATOM 2546 C CA . GLU B 1 149 ? 18.606 9.965 -7.477 1.00 15.53 146 GLU B CA 1
ATOM 2547 C C . GLU B 1 149 ? 18.724 10.013 -5.965 1.00 13.79 146 GLU B C 1
ATOM 2548 O O . GLU B 1 149 ? 17.698 10.095 -5.268 1.00 13.22 146 GLU B O 1
ATOM 2554 N N . THR B 1 150 ? 19.933 9.837 -5.449 1.00 14.02 147 THR B N 1
ATOM 2555 C CA . THR B 1 150 ? 20.114 9.812 -3.978 1.00 15.23 147 THR B CA 1
ATOM 2556 C C . THR B 1 150 ? 19.964 11.238 -3.434 1.00 14.29 147 THR B C 1
ATOM 2557 O O . THR B 1 150 ? 19.343 11.447 -2.382 1.00 13.58 147 THR B O 1
ATOM 2561 N N . GLN B 1 151 ? 20.513 12.203 -4.171 1.00 14.13 148 GLN B N 1
ATOM 2562 C CA . GLN B 1 151 ? 20.347 13.635 -3.854 1.00 16.42 148 GLN B CA 1
ATOM 2563 C C . GLN B 1 151 ? 18.854 13.978 -3.881 1.00 14.25 148 GLN B C 1
ATOM 2564 O O . GLN B 1 151 ? 18.329 14.686 -3.005 1.00 13.96 148 GLN B O 1
ATOM 2570 N N . ARG B 1 152 ? 18.157 13.501 -4.890 1.00 14.20 149 ARG B N 1
ATOM 2571 C CA . ARG B 1 152 ? 16.741 13.776 -4.999 1.00 14.44 149 ARG B CA 1
ATOM 2572 C C . ARG B 1 152 ? 15.919 13.189 -3.878 1.00 13.58 149 ARG B C 1
ATOM 2573 O O . ARG B 1 152 ? 14.975 13.816 -3.401 1.00 14.31 149 ARG B O 1
ATOM 2581 N N . ALA B 1 153 ? 16.274 11.989 -3.443 1.00 12.11 150 ALA B N 1
ATOM 2582 C CA . ALA B 1 153 ? 15.575 11.326 -2.325 1.00 11.86 150 ALA B CA 1
ATOM 2583 C C . ALA B 1 153 ? 15.680 12.209 -1.066 1.00 10.98 150 ALA B C 1
ATOM 2584 O O . ALA B 1 153 ? 14.694 12.476 -0.405 1.00 11.86 150 ALA B O 1
ATOM 2586 N N . TRP B 1 154 ? 16.871 12.715 -0.785 1.00 10.84 151 TRP B N 1
ATOM 2587 C CA . TRP B 1 154 ? 17.028 13.603 0.366 1.00 11.33 151 TRP B CA 1
ATOM 2588 C C . TRP B 1 154 ? 16.338 14.927 0.196 1.00 11.79 151 TRP B C 1
ATOM 2589 O O . TRP B 1 154 ? 15.806 15.467 1.181 1.00 11.54 151 TRP B O 1
ATOM 2600 N N . ALA B 1 155 ? 16.337 15.459 -1.030 1.00 11.64 152 ALA B N 1
ATOM 2601 C CA . ALA B 1 155 ? 15.605 16.704 -1.327 1.00 13.05 152 ALA B CA 1
ATOM 2602 C C . ALA B 1 155 ? 14.095 16.530 -1.044 1.00 12.60 152 ALA B C 1
ATOM 2603 O O . ALA B 1 155 ? 13.443 17.432 -0.478 1.00 12.70 152 ALA B O 1
ATOM 2605 N N . LYS B 1 156 ? 13.536 15.381 -1.429 1.00 12.94 153 LYS B N 1
ATOM 2606 C CA . LYS B 1 156 ? 12.144 15.079 -1.150 1.00 14.79 153 LYS B CA 1
ATOM 2607 C C . LYS B 1 156 ? 11.882 14.989 0.353 1.00 14.66 153 LYS B C 1
ATOM 2608 O O . LYS B 1 156 ? 10.864 15.510 0.846 1.00 14.50 153 LYS B O 1
ATOM 2614 N N . LEU B 1 157 ? 12.806 14.388 1.095 1.00 14.95 154 LEU B N 1
ATOM 2615 C CA . LEU B 1 157 ? 12.622 14.281 2.555 1.00 14.70 154 LEU B CA 1
ATOM 2616 C C . LEU B 1 157 ? 12.556 15.686 3.152 1.00 14.65 154 LEU B C 1
ATOM 2617 O O . LEU B 1 157 ? 11.688 15.997 3.990 1.00 13.84 154 LEU B O 1
ATOM 2622 N N . ARG B 1 158 ? 13.490 16.528 2.737 1.00 14.97 155 ARG B N 1
ATOM 2623 C CA . ARG B 1 158 ? 13.477 17.907 3.200 1.00 15.00 155 ARG B CA 1
ATOM 2624 C C . ARG B 1 158 ? 12.170 18.591 2.876 1.00 14.46 155 ARG B C 1
ATOM 2625 O O . ARG B 1 158 ? 11.594 19.297 3.727 1.00 13.77 155 ARG B O 1
ATOM 2633 N N . GLY B 1 159 ? 11.678 18.422 1.645 1.00 13.92 156 GLY B N 1
ATOM 2634 C CA . GLY B 1 159 ? 10.429 19.071 1.242 1.00 15.51 156 GLY B CA 1
ATOM 2635 C C . GLY B 1 159 ? 9.242 18.525 2.010 1.00 15.88 156 GLY B C 1
ATOM 2636 O O . GLY B 1 159 ? 8.302 19.263 2.363 1.00 17.02 156 GLY B O 1
ATOM 2637 N N . LEU B 1 160 ? 9.281 17.234 2.276 1.00 16.83 157 LEU B N 1
ATOM 2638 C CA . LEU B 1 160 ? 8.228 16.557 3.037 1.00 16.38 157 LEU B CA 1
ATOM 2639 C C . LEU B 1 160 ? 8.142 17.103 4.444 1.00 15.60 157 LEU B C 1
ATOM 2640 O O . LEU B 1 160 ? 7.045 17.447 4.927 1.00 16.90 157 LEU B O 1
ATOM 2645 N N . ILE B 1 161 ? 9.275 17.263 5.100 1.00 14.52 158 ILE B N 1
ATOM 2646 C CA . ILE B 1 161 ? 9.328 17.793 6.453 1.00 15.06 158 ILE B CA 1
ATOM 2647 C C . ILE B 1 161 ? 8.786 19.209 6.491 1.00 15.49 158 ILE B C 1
ATOM 2648 O O . ILE B 1 161 ? 7.950 19.548 7.334 1.00 15.19 158 ILE B O 1
ATOM 2653 N N . TYR B 1 162 ? 9.241 20.051 5.549 1.00 14.81 159 TYR B N 1
ATOM 2654 C CA . TYR B 1 162 ? 8.805 21.433 5.538 1.00 14.86 159 TYR B CA 1
ATOM 2655 C C . TYR B 1 162 ? 7.302 21.560 5.197 1.00 15.14 159 TYR B C 1
ATOM 2656 O O . TYR B 1 162 ? 6.586 22.405 5.760 1.00 14.21 159 TYR B O 1
ATOM 2665 N N A SER B 1 163 ? 6.827 20.758 4.258 0.33 14.66 160 SER B N 1
ATOM 2666 N N B SER B 1 163 ? 6.829 20.754 4.256 0.33 14.74 160 SER B N 1
ATOM 2667 N N C SER B 1 163 ? 6.829 20.754 4.256 0.33 14.74 160 SER B N 1
ATOM 2668 C CA A SER B 1 163 ? 5.409 20.827 3.868 0.33 15.29 160 SER B CA 1
ATOM 2669 C CA B SER B 1 163 ? 5.411 20.814 3.870 0.33 15.40 160 SER B CA 1
ATOM 2670 C CA C SER B 1 163 ? 5.411 20.814 3.870 0.33 15.40 160 SER B CA 1
ATOM 2671 C C A SER B 1 163 ? 4.488 20.414 5.029 0.33 14.82 160 SER B C 1
ATOM 2672 C C B SER B 1 163 ? 4.518 20.446 5.060 0.33 14.88 160 SER B C 1
ATOM 2673 C C C SER B 1 163 ? 4.518 20.446 5.060 0.33 14.88 160 SER B C 1
ATOM 2674 O O A SER B 1 163 ? 3.446 21.032 5.253 0.33 15.00 160 SER B O 1
ATOM 2675 O O B SER B 1 163 ? 3.536 21.136 5.344 0.33 15.07 160 SER B O 1
ATOM 2676 O O C SER B 1 163 ? 3.536 21.136 5.344 0.33 15.07 160 SER B O 1
ATOM 2683 N N . HIS B 1 164 ? 4.871 19.365 5.756 1.00 13.75 161 HIS B N 1
ATOM 2684 C CA . HIS B 1 164 ? 4.106 18.927 6.933 1.00 14.18 161 HIS B CA 1
ATOM 2685 C C . HIS B 1 164 ? 4.099 19.977 8.036 1.00 12.65 161 HIS B C 1
ATOM 2686 O O . HIS B 1 164 ? 3.054 20.282 8.648 1.00 12.31 161 HIS B O 1
ATOM 2693 N N . VAL B 1 165 ? 5.268 20.555 8.279 1.00 11.92 162 VAL B N 1
ATOM 2694 C CA . VAL B 1 165 ? 5.390 21.524 9.352 1.00 12.56 162 VAL B CA 1
ATOM 2695 C C . VAL B 1 165 ? 4.609 22.804 8.996 1.00 12.97 162 VAL B C 1
ATOM 2696 O O . VAL B 1 165 ? 3.819 23.313 9.815 1.00 12.45 162 VAL B O 1
ATOM 2700 N N . THR B 1 166 ? 4.771 23.306 7.774 1.00 13.51 163 THR B N 1
ATOM 2701 C CA . THR B 1 166 ? 4.061 24.512 7.379 1.00 13.90 163 THR B CA 1
ATOM 2702 C C . THR B 1 166 ? 2.520 24.256 7.417 1.00 13.76 163 THR B C 1
ATOM 2703 O O . THR B 1 166 ? 1.767 25.159 7.778 1.00 13.80 163 THR B O 1
ATOM 2707 N N . ALA B 1 167 ? 2.079 23.049 7.089 1.00 13.22 164 ALA B N 1
ATOM 2708 C CA .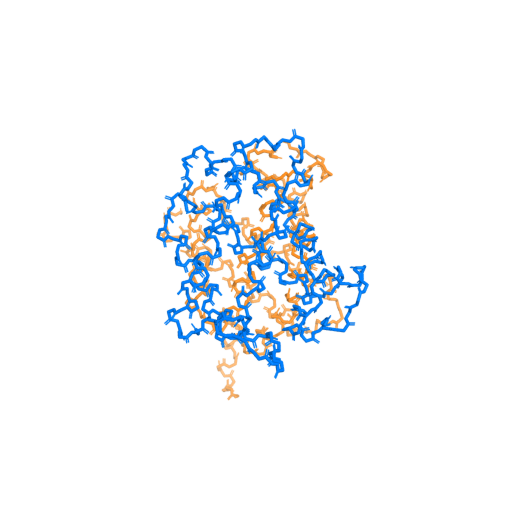 ALA B 1 167 ? 0.658 22.758 7.092 1.00 13.26 164 ALA B CA 1
ATOM 2709 C C . ALA B 1 167 ? 0.148 22.765 8.547 1.00 12.96 164 ALA B C 1
ATOM 2710 O O . ALA B 1 167 ? -0.979 23.209 8.813 1.00 14.08 164 ALA B O 1
ATOM 2712 N N . ALA B 1 168 ? 1.002 22.341 9.477 1.00 12.48 165 ALA B N 1
ATOM 2713 C CA . ALA B 1 168 ? 0.650 22.343 10.906 1.00 12.29 165 ALA B CA 1
ATOM 2714 C C . ALA B 1 168 ? 0.546 23.758 11.427 1.00 11.57 165 ALA B C 1
ATOM 2715 O O . ALA B 1 168 ? -0.354 24.074 12.222 1.00 13.29 165 ALA B O 1
ATOM 2717 N N . TYR B 1 169 ? 1.463 24.626 11.006 1.00 11.40 166 TYR B N 1
ATOM 2718 C CA . TYR B 1 169 ? 1.388 26.045 11.351 1.00 12.43 166 TYR B CA 1
ATOM 2719 C C . TYR B 1 169 ? 0.074 26.680 10.835 1.00 13.21 166 TYR B C 1
ATOM 2720 O O . TYR B 1 169 ? -0.578 27.444 11.555 1.00 13.83 166 TYR B O 1
ATOM 2729 N N . LYS B 1 170 ? -0.292 26.361 9.600 1.00 15.13 167 LYS B N 1
ATOM 2730 C CA . LYS B 1 170 ? -1.498 26.916 9.028 1.00 17.07 167 LYS B CA 1
ATOM 2731 C C . LYS B 1 170 ? -2.705 26.399 9.796 1.00 16.28 167 LYS B C 1
ATOM 2732 O O . LYS B 1 170 ? -3.632 27.142 10.061 1.00 17.16 167 LYS B O 1
ATOM 2738 N N . GLU B 1 171 ? -2.678 25.135 10.169 1.00 17.31 168 GLU B N 1
ATOM 2739 C CA . GLU B 1 171 ? -3.795 24.523 10.904 1.00 18.52 168 GLU B CA 1
ATOM 2740 C C . GLU B 1 171 ? -4.080 25.226 12.217 1.00 17.72 168 GLU B C 1
ATOM 2741 O O . GLU B 1 171 ? -5.268 25.350 12.611 1.00 18.37 168 GLU B O 1
ATOM 2747 N N . VAL B 1 172 ? -3.027 25.685 12.911 1.00 17.32 169 VAL B N 1
ATOM 2748 C CA . VAL B 1 172 ? -3.165 26.391 14.202 1.00 17.79 169 VAL B CA 1
ATOM 2749 C C . VAL B 1 172 ? -3.267 27.920 14.031 1.00 17.99 169 VAL B C 1
ATOM 2750 O O . VAL B 1 172 ? -3.245 28.668 14.999 1.00 19.18 169 VAL B O 1
ATOM 2754 N N . GLY B 1 173 ? -3.356 28.385 12.795 1.00 18.68 170 GLY B N 1
ATOM 2755 C CA . GLY B 1 173 ? -3.604 29.780 12.524 1.00 19.42 170 GLY B CA 1
ATOM 2756 C C . GLY B 1 173 ? -2.430 30.683 12.697 1.00 21.93 170 GLY B C 1
ATOM 2757 O O . GLY B 1 173 ? -2.573 31.814 13.192 1.00 23.08 170 GLY B O 1
ATOM 2758 N N . TRP B 1 174 ? -1.263 30.177 12.321 1.00 22.46 171 TRP B N 1
ATOM 2759 C CA . TRP B 1 174 ? -0.118 31.010 12.219 1.00 23.43 171 TRP B CA 1
ATOM 2760 C C . TRP B 1 174 ? -0.315 31.784 10.943 1.00 24.98 171 TRP B C 1
ATOM 2761 O O . TRP B 1 174 ? -0.362 32.986 11.014 1.00 28.79 171 TRP B O 1
#

CATH classification: 1.10.490.10

Secondary structure (DSSP, 8-state):
-PPPHHHHHHHHHHHHHHHTTHHHHHHHHHHHHHHH-GGGGGG-TTTTT---HHHHTT-HHHHHHHHHHHHHHHHHHHTTT-HHHHHHHHHHHHHHHHHTS---HHHHHHHHHHHHHHHHHHTGGG--HHHHHHHHHHHHHHHHHHHHHHHHTT----SS-TTSPPPSS---/---HHHHHHHHH-SSPPHHHHHHHHHHHHHHHTTHHHHHHHHHHHHHHH-GGGGGG-TTTTT---HHHHHH-HHHHHHHHHHHHHHHHHHHTTT-HHHHHHHHHHHHHHHHHTS---THHHHHHHHHHHHHHHHH-SSS--HHHHHHHHHHHHHHHHHHHHHHHHTT-

Nearest PDB structures (foldseek):
  2dc3-assembly1_A  TM=1.006E+00  e=2.902E-23  Homo sapiens
  2dc3-assembly1_B  TM=9.927E-01  e=5.764E-19  Homo sapiens
  1ux9-assembly2_B  TM=9.981E-01  e=8.389E-19  Homo sapiens
  1ury-assembly1_A  TM=9.972E-01  e=1.056E-17  Homo sapiens
  1umo-assembly1_A  TM=9.854E-01  e=6.924E-18  Homo sapiens

Sequence (340 aa):
EELSEAERKAVQAMMWARLYANCEDVGVAILVRFFVNFPSAKQYFSQFKHMEDPLEMERSPQLRKHACRVMGALNTVVENLHDPDKVSSSSVLALVGKAHALKHKVEPVYFKILSGVILEVVAEEFASSDFPPETQRAWAKLRGLIYSHVTAAYKEVGWVQQVPNATTPPATLPSSVPGEMEIERRERSEELSEAERKAVQAMWARLYANCEDVGVAILVRFFVNFPSAKQYFSQQFKHMEDPLEMMERSPQLRKHACRVMGALNTVVENLHDPDKVSSVLALVGKAHALKHKVEPVYFKILSSGVILEVVAEEFASDFPPETQRAWAKLRGLIYSSSHVTAAYKEVGW